Protein AF-A0A6J8D006-F1 (afdb_monomer)

Sequence (273 aa):
MKNYLTFLNICHLLGVGLALNIFTNTTERNIDLVTKQQQMNNSIETFANFSGVMNEFESIKNWSRLCNISQTGHTDFNIVCIIIGNSSIKLSEFRNFTDKISSNIRFDLSVTCEDGIIHFPWPFRADKLHRIYIKDCRIKDYRTDYKNPLIDSIPDTIKYLQMENVTTILRIKETYDSIPKADSPITRATECGPENAFSIIRRGKEVIFEDFHNYQLYDFSTALTNFDQYFNIQKRTCLYNNLDVFEISGMVDITRNTINKIVYTDVAENLKI

Nearest PDB structures (foldseek):
  8w08-assembly1_A  TM=2.053E-01  e=1.178E+00  synthetic construct
  7t3c-assembly1_E  TM=3.504E-01  e=9.110E+00  Homo sapiens

Secondary structure (DSSP, 8-state):
--------SSSSSHHHHHHHHHHHHHHHHHHHHHHHHHHHHHHHHHHHHHHHHHHHHHHSHHHHHHEEEEE-SSSEEEEEEEEETT-EEEHHHHHHHHTTS-TT-EEEEEEEEEB-EEE--TT---TTEEEEEEES-EEE-TTTTTT-GGGGTS-----EEEEES-EEEEEHHHHHHTSPBTTBPPPHHHHH--TT-SEEEEEEEEEEEE-GGGS-HHHHHHHHHHHHHHHHHS----B-TT--EEEEEEE----SSSS---------TT-B-

Organism: Mytilus coruscus (NCBI:txid42192)

Radius of gyration: 30.4 Å; Cα contacts (8 Å, |Δi|>4): 467; chains: 1; bounding box: 65×35×124 Å

Foldseek 3Di:
DDDDDDDDDDPPPVVPVVVVVVVVVVVVVVVVVVVVVVVVVLVVLLVVLVVVLVVLQVVLVLQVVFWDWDDPDSQEIEIAGEFEAAREEELVSVQVSVVPHDQSHAYAYAYEYPNGEYAQAPLNFHRRYAHYHYELYEYPVNQVCFQPQCLLVGDLNYAYYEAEQYEYEAELVSLLVSQDDPVGHGDPCRLQRRLAYQEHYHYAYEYDYDDPPPDDVVVSVVSVVSSVVRCVVRPDQRHNPNHDYDYHDYWYDAPVVGDDTDPDPPPVPRDPD

pLDDT: mean 78.05, std 20.06, range [29.33, 98.62]

Structure (mmCIF, N/CA/C/O backbone):
data_AF-A0A6J8D006-F1
#
_entry.id   AF-A0A6J8D006-F1
#
loop_
_atom_site.group_PDB
_atom_site.id
_atom_site.type_symbol
_atom_site.label_atom_id
_atom_site.label_alt_id
_atom_site.label_comp_id
_atom_site.label_asym_id
_atom_site.label_entity_id
_atom_site.label_seq_id
_atom_site.pdbx_PDB_ins_code
_atom_site.Cartn_x
_atom_site.Cartn_y
_atom_site.Cartn_z
_atom_site.occupancy
_atom_site.B_iso_or_equiv
_atom_site.auth_seq_id
_atom_site.auth_comp_id
_atom_site.auth_asym_id
_atom_site.auth_atom_id
_atom_site.pdbx_PDB_model_num
ATOM 1 N N . MET A 1 1 ? -38.800 -19.370 98.248 1.00 33.88 1 MET A N 1
ATOM 2 C CA . MET A 1 1 ? -37.582 -19.460 97.415 1.00 33.88 1 MET A CA 1
ATOM 3 C C . MET A 1 1 ? -38.002 -19.714 95.979 1.00 33.88 1 MET A C 1
ATOM 5 O O . MET A 1 1 ? -38.625 -20.741 95.779 1.00 33.88 1 MET A O 1
ATOM 9 N N . LYS A 1 2 ? -37.620 -18.801 95.063 1.00 34.69 2 LYS A N 1
ATOM 10 C CA . LYS A 1 2 ? -37.252 -19.025 93.641 1.00 34.69 2 LYS A CA 1
ATOM 11 C C . LYS A 1 2 ? -38.338 -19.628 92.713 1.00 34.69 2 LYS A C 1
ATOM 13 O O . LYS A 1 2 ? -38.896 -20.658 93.029 1.00 34.69 2 LYS A O 1
ATOM 18 N N . ASN A 1 3 ? -38.677 -19.111 91.529 1.00 32.75 3 ASN A N 1
ATOM 19 C CA . ASN A 1 3 ? -38.049 -18.139 90.632 1.00 32.75 3 ASN A CA 1
ATOM 20 C C . ASN A 1 3 ? -39.114 -17.499 89.713 1.00 32.75 3 ASN A C 1
ATOM 22 O O . ASN A 1 3 ? -39.871 -18.205 89.056 1.00 32.75 3 ASN A O 1
ATOM 26 N N . TYR A 1 4 ? -39.089 -16.169 89.625 1.00 39.75 4 TYR A N 1
ATOM 27 C CA . TYR A 1 4 ? -39.465 -15.376 88.450 1.00 39.75 4 TYR A CA 1
ATOM 28 C C . TYR A 1 4 ? -38.199 -15.239 87.594 1.00 39.75 4 TYR A C 1
ATOM 30 O O . TYR A 1 4 ? -37.203 -14.812 88.167 1.00 39.75 4 TYR A O 1
ATOM 38 N N . LEU A 1 5 ? -38.217 -15.589 86.299 1.00 38.88 5 LEU A N 1
ATOM 39 C CA . LEU A 1 5 ? -37.337 -15.072 85.220 1.00 38.88 5 LEU A CA 1
ATOM 40 C C . LEU A 1 5 ? -37.341 -16.029 84.018 1.00 38.88 5 LEU A C 1
ATOM 42 O O . LEU A 1 5 ? -36.668 -17.054 84.062 1.00 38.88 5 LEU A O 1
ATOM 46 N N . THR A 1 6 ? -38.065 -15.684 82.946 1.00 41.06 6 THR A N 1
ATOM 47 C CA . THR A 1 6 ? -37.661 -15.901 81.532 1.00 41.06 6 THR A CA 1
ATOM 48 C C . THR A 1 6 ? -38.696 -15.281 80.581 1.00 41.06 6 THR A C 1
ATOM 50 O O . THR A 1 6 ? -39.441 -15.945 79.874 1.00 41.06 6 THR A O 1
ATOM 53 N N . PHE A 1 7 ? -38.733 -13.952 80.577 1.00 38.31 7 PHE A N 1
ATOM 54 C CA . PHE A 1 7 ? -39.110 -13.133 79.423 1.00 38.31 7 PHE A CA 1
ATOM 55 C C . PHE A 1 7 ? -37.892 -12.234 79.160 1.00 38.31 7 PHE A C 1
ATOM 57 O O . PHE A 1 7 ? -37.224 -11.858 80.117 1.00 38.31 7 PHE A O 1
ATOM 64 N N . LEU A 1 8 ? -37.623 -11.892 77.898 1.00 37.34 8 LEU A N 1
ATOM 65 C CA . LEU A 1 8 ? -36.414 -11.239 77.353 1.00 37.34 8 LEU A CA 1
ATOM 66 C C . LEU A 1 8 ? -35.274 -12.189 76.947 1.00 37.34 8 LEU A C 1
ATOM 68 O O . LEU A 1 8 ? -34.291 -12.321 77.667 1.00 37.34 8 LEU A O 1
ATOM 72 N N . ASN A 1 9 ? -35.360 -12.768 75.738 1.00 36.62 9 ASN A N 1
ATOM 73 C CA . ASN A 1 9 ? -34.198 -12.787 74.823 1.00 36.62 9 ASN A CA 1
ATOM 74 C C . ASN A 1 9 ? -34.484 -13.166 73.348 1.00 36.62 9 ASN A C 1
ATOM 76 O O . ASN A 1 9 ? -33.599 -13.659 72.658 1.00 36.62 9 ASN A O 1
ATOM 80 N N . ILE A 1 10 ? -35.692 -12.930 72.813 1.00 38.75 10 ILE A N 1
ATOM 81 C CA . ILE A 1 10 ? -36.038 -13.322 71.421 1.00 38.75 10 ILE A CA 1
ATOM 82 C C . ILE A 1 10 ? -36.279 -12.108 70.491 1.00 38.75 10 ILE A C 1
ATOM 84 O O . ILE A 1 10 ? -36.644 -12.264 69.334 1.00 38.75 10 ILE A O 1
ATOM 88 N N . CYS A 1 11 ? -35.991 -10.875 70.927 1.00 34.59 11 CYS A N 1
ATOM 89 C CA . CYS A 1 11 ? -36.191 -9.683 70.080 1.00 34.59 11 CYS A CA 1
ATOM 90 C C . CYS A 1 11 ? -34.926 -9.127 69.397 1.00 34.59 11 CYS A C 1
ATOM 92 O O . CYS A 1 11 ? -35.059 -8.226 68.576 1.00 34.59 11 CYS A O 1
ATOM 94 N N . HIS A 1 12 ? -33.722 -9.660 69.647 1.00 36.12 12 HIS A N 1
ATOM 95 C CA . HIS A 1 12 ? -32.485 -9.112 69.054 1.00 36.12 12 HIS A CA 1
ATOM 96 C C . HIS A 1 12 ? -31.927 -9.860 67.829 1.00 36.12 12 HIS A C 1
ATOM 98 O O . HIS A 1 12 ? -31.046 -9.330 67.159 1.00 36.12 12 HIS A O 1
ATOM 104 N N . LEU A 1 13 ? -32.460 -11.034 67.473 1.00 37.16 13 LEU A N 1
ATOM 105 C CA . LEU A 1 13 ? -31.941 -11.845 66.355 1.00 37.16 13 LEU A CA 1
ATOM 106 C C . LEU A 1 13 ? -32.718 -11.700 65.035 1.00 37.16 13 LEU A C 1
ATOM 108 O O . LEU A 1 13 ? -32.207 -12.081 63.987 1.00 37.16 13 LEU A O 1
ATOM 112 N N . LEU A 1 14 ? -33.905 -11.084 65.045 1.00 36.81 14 LEU A N 1
ATOM 113 C CA . LEU A 1 14 ? -34.710 -10.862 63.830 1.00 36.81 14 LEU A CA 1
ATOM 114 C C . LEU A 1 14 ? -34.490 -9.481 63.179 1.00 36.81 14 LEU A C 1
ATOM 116 O O . LEU A 1 14 ? -34.899 -9.273 62.041 1.00 36.81 14 LEU A O 1
ATOM 120 N N . GLY A 1 15 ? -33.795 -8.557 63.854 1.00 36.19 15 GLY A N 1
ATOM 121 C CA . GLY A 1 15 ? -33.475 -7.225 63.316 1.00 36.19 15 GLY A CA 1
ATOM 122 C C . GLY A 1 15 ? -32.210 -7.163 62.448 1.00 36.19 15 GLY A C 1
ATOM 123 O O . GLY A 1 15 ? -32.063 -6.243 61.650 1.00 36.19 15 GLY A O 1
ATOM 124 N N . VAL A 1 16 ? -31.307 -8.143 62.559 1.00 44.09 16 VAL A N 1
ATOM 125 C CA . VAL A 1 16 ? -30.015 -8.135 61.841 1.00 44.09 16 VAL A CA 1
ATOM 126 C C . VAL A 1 16 ? -30.101 -8.873 60.494 1.00 44.09 16 VAL A C 1
ATOM 128 O O . VAL A 1 16 ? -29.443 -8.482 59.533 1.00 44.09 16 VAL A O 1
ATOM 131 N N . GLY A 1 17 ? -30.985 -9.872 60.365 1.00 36.53 17 GLY A N 1
ATOM 132 C CA . GLY A 1 17 ? -31.183 -10.624 59.114 1.00 36.53 17 GLY A CA 1
ATOM 133 C C . GLY A 1 17 ? -31.914 -9.851 58.004 1.00 36.53 17 GLY A C 1
ATOM 134 O O . GLY A 1 17 ? -31.647 -10.070 56.825 1.00 36.53 17 GLY A O 1
ATOM 135 N N . LEU A 1 18 ? -32.791 -8.904 58.359 1.00 40.53 18 LEU A N 1
ATOM 136 C CA . LEU A 1 18 ? -33.475 -8.032 57.392 1.00 40.53 18 LEU A CA 1
ATOM 137 C C . LEU A 1 18 ? -32.595 -6.867 56.915 1.00 40.53 18 LEU A C 1
ATOM 139 O O . LEU A 1 18 ? -32.733 -6.439 55.774 1.00 40.53 18 LEU A O 1
ATOM 143 N N . ALA A 1 19 ? -31.645 -6.403 57.733 1.00 42.50 19 ALA A N 1
ATOM 144 C CA . ALA A 1 19 ? -30.679 -5.389 57.314 1.00 42.50 19 ALA A CA 1
ATOM 145 C C . ALA A 1 19 ? -29.677 -5.948 56.284 1.00 42.50 19 ALA A C 1
ATOM 147 O O . ALA A 1 19 ? -29.411 -5.298 55.276 1.00 42.50 19 ALA A O 1
ATOM 148 N N . LEU A 1 20 ? -29.190 -7.183 56.460 1.00 44.16 20 LEU A N 1
ATOM 149 C CA . LEU A 1 20 ? -28.250 -7.813 55.520 1.00 44.16 20 LEU A CA 1
ATOM 150 C C . LEU A 1 20 ? -28.864 -8.114 54.139 1.00 44.16 20 LEU A C 1
ATOM 152 O O . LEU A 1 20 ? -28.181 -7.939 53.135 1.00 44.16 20 LEU A O 1
ATOM 156 N N . ASN A 1 21 ? -30.154 -8.464 54.061 1.00 39.81 21 ASN A N 1
ATOM 157 C CA . ASN A 1 21 ? -30.842 -8.698 52.780 1.00 39.81 21 ASN A CA 1
ATOM 158 C C . ASN A 1 21 ? -31.218 -7.408 52.021 1.00 39.81 21 ASN A C 1
ATOM 160 O O . ASN A 1 21 ? -31.432 -7.442 50.810 1.00 39.81 21 ASN A O 1
ATOM 164 N N . ILE A 1 22 ? -31.295 -6.261 52.704 1.00 44.50 22 ILE A N 1
ATOM 165 C CA . ILE A 1 22 ? -31.514 -4.955 52.057 1.00 44.50 22 ILE A CA 1
ATOM 166 C C . ILE A 1 22 ? -30.188 -4.392 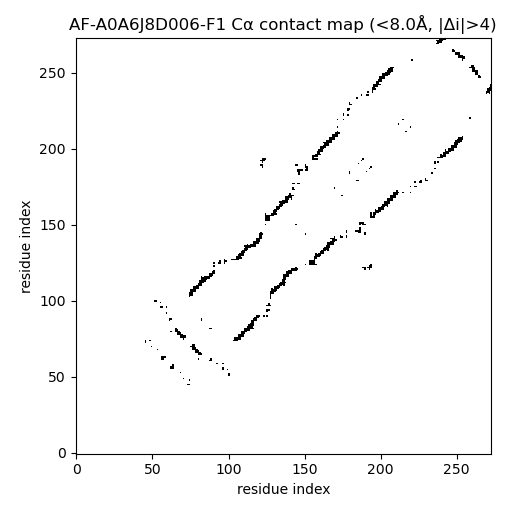51.514 1.00 44.50 22 ILE A C 1
ATOM 168 O O . ILE A 1 22 ? -30.181 -3.763 50.453 1.00 44.50 22 ILE A O 1
ATOM 172 N N . PHE A 1 23 ? -29.062 -4.662 52.186 1.00 42.69 23 PHE A N 1
ATOM 173 C CA . PHE A 1 23 ? -27.734 -4.214 51.748 1.00 42.69 23 PHE A CA 1
ATOM 174 C C . PHE A 1 23 ? -27.198 -4.973 50.523 1.00 42.69 23 PHE A C 1
ATOM 176 O O . PHE A 1 23 ? -26.573 -4.348 49.667 1.00 42.69 23 PHE A O 1
ATOM 183 N N . THR A 1 24 ? -27.476 -6.274 50.378 1.00 49.03 24 THR A N 1
ATOM 184 C CA . THR A 1 24 ? -27.087 -7.051 49.181 1.00 49.03 24 THR A CA 1
ATOM 185 C C . THR A 1 24 ? -27.887 -6.639 47.940 1.00 49.03 24 THR A C 1
ATOM 187 O O . THR A 1 24 ? -27.327 -6.434 46.867 1.00 49.03 24 THR A O 1
ATOM 190 N N . ASN A 1 25 ? -29.188 -6.388 48.096 1.00 47.22 25 ASN A N 1
ATOM 191 C CA . ASN A 1 25 ? -30.076 -6.020 46.987 1.00 47.22 25 ASN A CA 1
ATOM 192 C C . ASN A 1 25 ? -29.838 -4.580 46.470 1.00 47.22 25 ASN A C 1
ATOM 194 O O . ASN A 1 25 ? -30.120 -4.256 45.317 1.00 47.22 25 ASN A O 1
ATOM 198 N N . THR A 1 26 ? -29.292 -3.691 47.309 1.00 53.47 26 THR A N 1
ATOM 199 C CA . THR A 1 26 ? -28.890 -2.331 46.898 1.00 53.47 26 THR A CA 1
ATOM 200 C C . THR A 1 26 ? -27.505 -2.290 46.255 1.00 53.47 26 THR A C 1
ATOM 202 O O . THR A 1 26 ? -27.299 -1.501 45.333 1.00 53.47 26 THR A O 1
ATOM 205 N N . THR A 1 27 ? -26.569 -3.150 46.669 1.00 56.88 27 THR A N 1
ATOM 206 C CA . THR A 1 27 ? -25.250 -3.239 46.018 1.00 56.88 27 THR A CA 1
ATOM 207 C C . THR A 1 27 ? -25.344 -3.847 44.621 1.00 56.88 27 THR A C 1
ATOM 209 O O . THR A 1 27 ? -24.763 -3.287 43.694 1.00 56.88 27 THR A O 1
ATOM 212 N N . GLU A 1 28 ? -26.146 -4.895 44.420 1.00 57.97 28 GLU A N 1
ATOM 213 C CA . GLU A 1 28 ? -26.365 -5.478 43.086 1.00 57.97 28 GLU A CA 1
ATOM 214 C C . GLU A 1 28 ? -27.038 -4.494 42.112 1.00 57.97 28 GLU A C 1
ATOM 216 O O . GLU A 1 28 ? -26.609 -4.368 40.964 1.00 57.97 28 GLU A O 1
ATOM 221 N N . ARG A 1 29 ? -28.026 -3.710 42.571 1.00 59.78 29 ARG A N 1
ATOM 222 C CA . ARG A 1 29 ? -28.650 -2.661 41.741 1.00 59.78 29 ARG A CA 1
ATOM 223 C C . ARG A 1 29 ? -27.687 -1.535 41.369 1.00 59.78 29 ARG A C 1
ATOM 225 O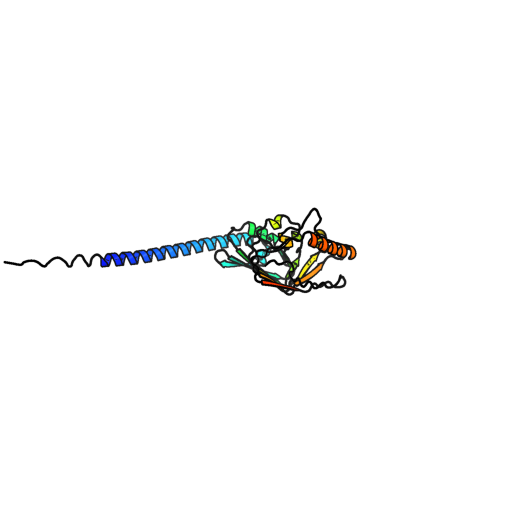 O . ARG A 1 29 ? -27.766 -1.017 40.258 1.00 59.78 29 ARG A O 1
ATOM 232 N N . ASN A 1 30 ? -26.780 -1.157 42.268 1.00 61.03 30 ASN A N 1
ATOM 233 C CA . ASN A 1 30 ? -25.777 -0.133 41.976 1.00 61.03 30 ASN A CA 1
ATOM 234 C C . ASN A 1 30 ? -24.726 -0.632 40.973 1.00 61.03 30 ASN A C 1
ATOM 236 O O . ASN A 1 30 ? -24.311 0.137 40.109 1.00 61.03 30 ASN A O 1
ATOM 240 N N . ILE A 1 31 ? -24.342 -1.913 41.027 1.00 68.44 31 ILE A N 1
ATOM 241 C CA . ILE A 1 31 ? -23.434 -2.522 40.040 1.00 68.44 31 ILE A CA 1
ATOM 242 C C . ILE A 1 31 ? -24.088 -2.563 38.648 1.00 68.44 31 ILE A C 1
ATOM 244 O O . ILE A 1 31 ? -23.442 -2.218 37.657 1.00 68.44 31 ILE A O 1
ATOM 248 N N . ASP A 1 32 ? -25.376 -2.908 38.559 1.00 75.69 32 ASP A N 1
ATOM 249 C CA . ASP A 1 32 ? -26.117 -2.925 37.288 1.00 75.69 32 ASP A CA 1
ATOM 250 C C . ASP A 1 32 ? -26.259 -1.512 36.679 1.00 75.69 32 ASP A C 1
ATOM 252 O O . ASP A 1 32 ? -26.061 -1.318 35.479 1.00 75.69 32 ASP A O 1
ATOM 256 N N . LEU A 1 33 ? -26.507 -0.488 37.506 1.00 70.38 33 LEU A N 1
ATOM 257 C CA . LEU A 1 33 ? -26.569 0.911 37.059 1.00 70.38 33 LEU A CA 1
ATOM 258 C C . LEU A 1 33 ? -25.219 1.431 36.547 1.00 70.38 33 LEU A C 1
ATOM 260 O O . LEU A 1 33 ? -25.176 2.061 35.491 1.00 70.38 33 LEU A O 1
ATOM 264 N N . VAL A 1 34 ? -24.118 1.135 37.247 1.00 75.12 34 VAL A N 1
ATOM 265 C CA . VAL A 1 34 ? -22.765 1.518 36.806 1.00 75.12 34 VAL A CA 1
ATOM 266 C C . VAL A 1 34 ? -22.409 0.828 35.487 1.00 75.12 34 VAL A C 1
ATOM 268 O O . VAL A 1 34 ? -21.911 1.478 34.569 1.00 75.12 34 VAL A O 1
ATOM 271 N N . THR A 1 35 ? -22.742 -0.458 35.348 1.00 76.62 35 THR A N 1
ATOM 272 C CA . THR A 1 35 ? -22.486 -1.225 34.118 1.00 76.62 35 THR A CA 1
ATOM 273 C C . THR A 1 35 ? -23.275 -0.660 32.933 1.00 76.62 35 THR A C 1
ATOM 275 O O . THR A 1 35 ? -22.712 -0.444 31.859 1.00 76.62 35 THR A O 1
ATOM 278 N N . LYS A 1 36 ? -24.559 -0.336 33.130 1.00 76.69 36 LYS A N 1
ATOM 279 C CA . LYS A 1 36 ? -25.409 0.288 32.101 1.00 76.69 36 LYS A CA 1
ATOM 280 C C . LYS A 1 36 ? -24.929 1.683 31.712 1.00 76.69 36 LYS A C 1
ATOM 282 O O . LYS A 1 36 ? -24.945 2.029 30.532 1.00 76.69 36 LYS A O 1
ATOM 287 N N . GLN A 1 37 ? -24.472 2.478 32.676 1.00 74.19 37 GLN A N 1
ATOM 288 C CA . GLN A 1 37 ? -23.950 3.813 32.398 1.00 74.19 37 GLN A CA 1
ATOM 289 C C . GLN A 1 37 ? -22.620 3.758 31.635 1.00 74.19 37 GLN A C 1
ATOM 291 O O . GLN A 1 37 ? -22.420 4.526 30.696 1.00 74.19 37 GLN A O 1
ATOM 296 N N . GLN A 1 38 ? -21.751 2.797 31.954 1.00 74.69 38 GLN A N 1
ATOM 297 C CA . GLN A 1 38 ? -20.519 2.565 31.204 1.00 74.69 38 GLN A CA 1
ATOM 298 C C . GLN A 1 38 ? -20.798 2.079 29.771 1.00 74.69 38 GLN A C 1
ATOM 300 O O . GLN A 1 38 ? -20.183 2.571 28.828 1.00 74.69 38 GLN A O 1
ATOM 305 N N . GLN A 1 39 ? -21.779 1.192 29.576 1.00 71.00 39 GLN A N 1
ATOM 306 C CA . GLN A 1 39 ? -22.231 0.782 28.238 1.00 71.00 39 GLN A CA 1
ATOM 307 C C . GLN A 1 39 ? -22.782 1.959 27.418 1.00 71.00 39 GLN A C 1
ATOM 309 O O . GLN A 1 39 ? -22.501 2.066 26.221 1.00 71.00 39 GLN A O 1
ATOM 314 N N . MET A 1 40 ? -23.534 2.864 28.051 1.00 69.56 40 MET A N 1
ATOM 315 C CA . MET A 1 40 ? -24.071 4.057 27.394 1.00 69.56 40 MET A CA 1
ATOM 316 C C . MET A 1 40 ? -22.958 5.031 26.984 1.00 69.56 40 MET A C 1
ATOM 318 O O . MET A 1 40 ? -22.946 5.480 25.841 1.00 69.56 40 MET A O 1
ATOM 322 N N . ASN A 1 41 ? -21.987 5.293 27.864 1.00 71.38 41 ASN A N 1
ATOM 323 C CA . ASN A 1 41 ? -20.841 6.154 27.554 1.00 71.38 41 ASN A CA 1
ATOM 324 C C . ASN A 1 41 ? -20.004 5.590 26.397 1.00 71.38 41 ASN A C 1
ATOM 326 O O . ASN A 1 41 ? -19.713 6.313 25.446 1.00 71.38 41 ASN A O 1
ATOM 330 N N . ASN A 1 42 ? -19.720 4.283 26.411 1.00 71.44 42 ASN A N 1
ATOM 331 C CA . ASN A 1 42 ? -19.014 3.620 25.312 1.00 71.44 42 ASN A CA 1
ATOM 332 C C . ASN A 1 42 ? -19.785 3.746 23.988 1.00 71.44 42 ASN A C 1
ATOM 334 O O . ASN A 1 42 ? -19.186 3.946 22.933 1.00 71.44 42 ASN A O 1
ATOM 338 N N . SER A 1 43 ? -21.118 3.657 24.028 1.00 69.31 43 SER A N 1
ATOM 339 C CA . SER A 1 43 ? -21.967 3.806 22.838 1.00 69.31 43 SER A CA 1
ATOM 340 C C . SER A 1 43 ? -21.922 5.233 22.275 1.00 69.31 43 SER A C 1
ATOM 342 O O . SER A 1 43 ? -21.855 5.409 21.059 1.00 69.31 43 SER A O 1
ATOM 344 N N . ILE A 1 44 ? -21.900 6.249 23.145 1.00 71.56 44 ILE A N 1
ATOM 345 C CA . ILE A 1 44 ? -21.802 7.664 22.756 1.00 71.56 44 ILE A CA 1
ATOM 346 C C . ILE A 1 44 ? -20.442 7.963 22.117 1.00 71.56 44 ILE A C 1
ATOM 348 O O . ILE A 1 44 ? -20.396 8.567 21.046 1.00 71.56 44 ILE A O 1
ATOM 352 N N . GLU A 1 45 ? -19.342 7.509 22.723 1.00 72.81 45 GLU A N 1
ATOM 353 C CA . GLU A 1 45 ? -17.995 7.684 22.158 1.00 72.81 45 GLU A CA 1
ATOM 354 C C . GLU A 1 45 ? -17.860 6.992 20.797 1.00 72.81 45 GLU A C 1
ATOM 356 O O . GLU A 1 45 ? -17.324 7.567 19.850 1.00 72.81 45 GLU A O 1
ATOM 361 N N . THR A 1 46 ? -18.413 5.782 20.670 1.00 73.19 46 THR A N 1
ATOM 362 C CA . THR A 1 46 ? -18.433 5.024 19.410 1.00 73.19 46 THR A CA 1
ATOM 363 C C . THR A 1 46 ? -19.154 5.804 18.311 1.00 73.19 46 THR A C 1
ATOM 365 O O . THR A 1 46 ? -18.626 5.942 17.208 1.00 73.19 46 THR A O 1
ATOM 368 N N . PHE A 1 47 ? -20.326 6.364 18.623 1.00 73.38 47 PHE A N 1
ATOM 369 C CA . PHE A 1 47 ? -21.110 7.154 17.678 1.00 73.38 47 PHE A CA 1
ATOM 370 C C . PHE A 1 47 ? -20.413 8.464 17.285 1.00 73.38 47 PHE A C 1
ATOM 372 O O . PHE A 1 47 ? -20.389 8.819 16.107 1.00 73.38 47 PHE A O 1
ATOM 379 N N . ALA A 1 48 ? -19.810 9.168 18.247 1.00 74.69 48 ALA A N 1
ATOM 380 C CA . ALA A 1 48 ? -19.070 10.401 17.988 1.00 74.69 48 ALA A CA 1
ATOM 381 C C . ALA A 1 48 ? -17.849 10.152 17.087 1.00 74.69 48 ALA A C 1
ATOM 383 O O . ALA A 1 48 ? -17.650 10.873 16.108 1.00 74.69 48 ALA A O 1
ATOM 384 N N . ASN A 1 49 ? -17.084 9.090 17.367 1.00 78.94 49 ASN A N 1
ATOM 385 C CA . ASN A 1 49 ? -15.956 8.674 16.534 1.00 78.94 49 ASN A CA 1
ATOM 386 C C . ASN A 1 49 ? -16.417 8.328 15.116 1.00 78.94 49 ASN A C 1
ATOM 388 O O . ASN A 1 49 ? -15.827 8.805 14.149 1.00 78.94 49 ASN A O 1
ATOM 392 N N . PHE A 1 50 ? -17.491 7.543 14.983 1.00 82.88 50 PHE A N 1
ATOM 393 C CA . PHE A 1 50 ? -18.043 7.185 13.679 1.00 82.88 50 PHE A CA 1
ATOM 394 C C . PHE A 1 50 ? -18.476 8.420 12.886 1.00 82.88 50 PHE A C 1
ATOM 396 O O . PHE A 1 50 ? -18.064 8.584 11.742 1.00 82.88 50 PHE A O 1
ATOM 403 N N . SER A 1 51 ? -19.243 9.326 13.498 1.00 82.19 51 SER A N 1
ATOM 404 C CA . SER A 1 51 ? -19.701 10.550 12.834 1.00 82.19 51 SER A CA 1
ATOM 405 C C . SER A 1 51 ? -18.536 11.440 12.391 1.00 82.19 51 SER A C 1
ATOM 407 O O . SER A 1 51 ? -18.554 11.939 11.266 1.00 82.19 51 SER A O 1
ATOM 409 N N . GLY A 1 52 ? -17.502 11.601 13.224 1.00 83.25 52 GLY A N 1
ATOM 410 C CA . GLY A 1 52 ? -16.299 12.352 12.857 1.00 83.25 52 GLY A CA 1
ATOM 411 C C . GLY A 1 52 ? -15.558 11.733 11.669 1.00 83.25 52 GLY A C 1
ATOM 412 O O . GLY A 1 52 ? -15.215 12.437 10.720 1.00 83.25 52 GLY A O 1
ATOM 413 N N . VAL A 1 53 ? -15.377 10.408 11.682 1.00 85.19 53 VAL A N 1
ATOM 414 C CA . VAL A 1 53 ? -14.746 9.668 10.578 1.00 85.19 53 VAL A CA 1
ATOM 415 C C . VAL A 1 53 ? -15.557 9.793 9.290 1.00 85.19 53 VAL A C 1
ATOM 417 O O . VAL A 1 53 ? -14.973 10.048 8.240 1.00 85.19 53 VAL A O 1
ATOM 420 N N . MET A 1 54 ? -16.886 9.665 9.357 1.00 87.50 54 MET A N 1
ATOM 421 C CA . MET A 1 54 ? -17.763 9.804 8.191 1.00 87.50 54 MET A CA 1
ATOM 422 C C . MET A 1 54 ? -17.661 11.190 7.556 1.00 87.50 54 MET A C 1
ATOM 424 O O . MET A 1 54 ? -17.496 11.284 6.343 1.00 87.50 54 MET A O 1
ATOM 428 N N . ASN A 1 55 ? -17.685 12.254 8.361 1.00 85.19 55 ASN A N 1
ATOM 429 C CA . ASN A 1 55 ? -17.593 13.625 7.855 1.00 85.19 55 ASN A CA 1
ATOM 430 C C . ASN A 1 55 ? -16.267 13.874 7.115 1.00 85.19 55 ASN A C 1
ATOM 432 O O . ASN A 1 55 ? -16.250 14.450 6.025 1.00 85.19 55 ASN A O 1
ATOM 436 N N . GLU A 1 56 ? -15.145 13.416 7.677 1.00 89.62 56 GLU A N 1
ATOM 437 C CA . GLU A 1 56 ? -13.845 13.537 7.010 1.00 89.62 56 GLU A CA 1
ATOM 438 C C . GLU A 1 56 ? -13.747 12.631 5.780 1.00 89.62 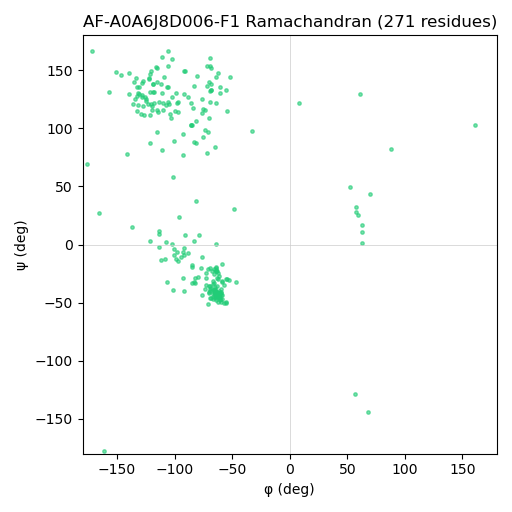56 GLU A C 1
ATOM 440 O O . GLU A 1 56 ? -13.171 13.031 4.768 1.00 89.62 56 GLU A O 1
ATOM 445 N N . PHE A 1 57 ? -14.338 11.438 5.816 1.00 83.50 57 PHE A N 1
ATOM 446 C CA . PHE A 1 57 ? -14.357 10.528 4.675 1.00 83.50 57 PHE A CA 1
ATOM 447 C C . PHE A 1 57 ? -15.161 11.098 3.497 1.00 83.50 57 PHE A C 1
ATOM 449 O O . PHE A 1 57 ? -14.709 11.056 2.352 1.00 83.50 57 PHE A O 1
ATOM 456 N N . GLU A 1 58 ? -16.312 11.716 3.770 1.00 82.81 58 GLU A N 1
ATOM 457 C CA . GLU A 1 58 ? -17.123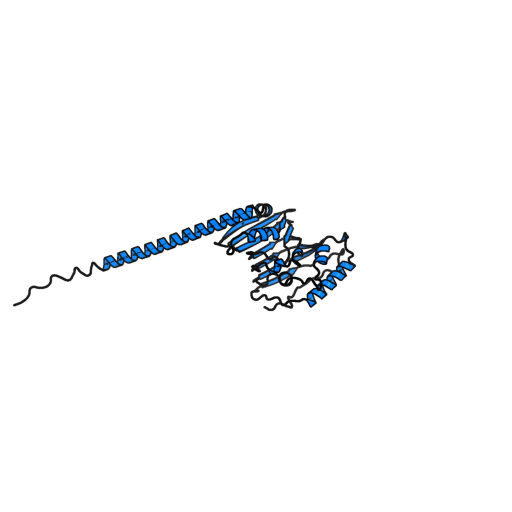 12.418 2.770 1.00 82.81 58 GLU A CA 1
ATOM 458 C C . GLU A 1 58 ? -16.377 13.594 2.123 1.00 82.81 58 GLU A C 1
ATOM 460 O O . GLU A 1 58 ? -16.619 13.912 0.953 1.00 82.81 58 GLU A O 1
ATOM 465 N N . SER A 1 59 ? -15.412 14.193 2.833 1.00 81.12 59 SER A N 1
ATOM 466 C CA . SER A 1 59 ? -14.547 15.237 2.271 1.00 81.12 59 SER A CA 1
ATOM 467 C C . SER A 1 59 ? -13.668 14.723 1.117 1.00 81.12 59 SER A C 1
ATOM 469 O O . SER A 1 59 ? -13.286 15.497 0.233 1.00 81.12 59 SER A O 1
ATOM 471 N N . ILE A 1 60 ? -13.421 13.410 1.050 1.00 84.50 60 ILE A N 1
ATOM 472 C CA . ILE A 1 60 ? -12.685 12.754 -0.031 1.00 84.50 60 ILE A CA 1
ATOM 473 C C . ILE A 1 60 ? -13.665 12.255 -1.102 1.00 84.50 60 ILE A C 1
ATOM 475 O O . ILE A 1 60 ? -13.952 11.063 -1.224 1.00 84.50 60 ILE A O 1
ATOM 479 N N . LYS A 1 61 ? -14.165 13.179 -1.930 1.00 79.94 61 LYS A N 1
ATOM 480 C CA . LYS A 1 61 ? -15.236 12.925 -2.920 1.00 79.94 61 LYS A CA 1
ATOM 481 C C . LYS A 1 61 ? -15.069 11.666 -3.789 1.00 79.94 61 LYS A C 1
ATOM 483 O O . LYS A 1 61 ? -16.069 11.088 -4.207 1.00 79.94 61 LYS A O 1
ATOM 488 N N . ASN A 1 62 ? -13.837 11.269 -4.113 1.00 84.12 62 ASN A N 1
ATOM 489 C CA . ASN A 1 62 ? -13.586 10.069 -4.918 1.00 84.12 62 ASN A CA 1
ATOM 490 C C . ASN A 1 62 ? -13.755 8.783 -4.106 1.00 84.12 62 ASN A C 1
ATOM 492 O O . ASN A 1 62 ? -14.379 7.840 -4.584 1.00 84.12 62 ASN A O 1
ATOM 496 N N . TRP A 1 63 ? -13.243 8.752 -2.876 1.00 90.69 63 TRP A N 1
ATOM 497 C CA . TRP A 1 63 ? -13.339 7.582 -2.008 1.00 90.69 63 TRP A CA 1
ATOM 498 C C . TRP A 1 63 ? -14.776 7.340 -1.563 1.00 90.69 63 TRP A C 1
ATOM 500 O O . TRP A 1 63 ? -15.265 6.226 -1.706 1.00 90.69 63 TRP A O 1
ATOM 510 N N . SER A 1 64 ? -15.495 8.380 -1.134 1.00 88.38 64 SER A N 1
ATOM 511 C CA . SER A 1 64 ? -16.891 8.245 -0.691 1.00 88.38 64 SER A CA 1
ATOM 512 C C . SER A 1 64 ? -17.852 7.774 -1.787 1.00 88.38 64 SER A C 1
ATOM 514 O O . SER A 1 64 ? -18.891 7.194 -1.491 1.00 88.38 64 SER A O 1
ATOM 516 N N . ARG A 1 65 ? -17.500 7.973 -3.063 1.00 92.06 65 ARG A N 1
ATOM 517 C CA . ARG A 1 65 ? -18.259 7.443 -4.207 1.00 92.06 65 ARG A CA 1
ATOM 518 C C . ARG A 1 65 ? -17.952 5.989 -4.545 1.00 92.06 65 ARG A C 1
ATOM 520 O O . ARG A 1 65 ? -18.793 5.338 -5.157 1.00 92.06 65 ARG A O 1
ATOM 527 N N . LEU A 1 66 ? -16.739 5.528 -4.256 1.00 95.00 66 LEU A N 1
ATOM 528 C CA . LEU A 1 66 ? -16.219 4.234 -4.717 1.00 95.00 66 LEU A CA 1
ATOM 529 C C . LEU A 1 66 ? -16.117 3.201 -3.593 1.00 95.00 66 LEU A C 1
ATOM 531 O O . LEU A 1 66 ? -15.902 2.018 -3.859 1.00 95.00 66 LEU A O 1
ATOM 535 N N . CYS A 1 67 ? -16.246 3.647 -2.348 1.00 96.50 67 CYS A N 1
ATOM 536 C CA . CYS A 1 67 ? -15.988 2.850 -1.171 1.00 96.50 67 CYS A CA 1
ATOM 537 C C . CYS A 1 67 ? -17.089 3.036 -0.131 1.00 96.50 67 CYS A C 1
ATOM 539 O O . CYS A 1 67 ? -17.526 4.151 0.151 1.00 96.50 67 CYS A O 1
ATOM 541 N N . ASN A 1 68 ? -17.459 1.929 0.499 1.00 95.00 68 ASN A N 1
ATOM 542 C CA . ASN A 1 68 ? -18.305 1.912 1.677 1.00 95.00 68 ASN A CA 1
ATOM 543 C C . ASN A 1 68 ? -17.427 1.775 2.914 1.00 95.00 68 ASN A C 1
ATOM 545 O O . ASN A 1 68 ? -16.579 0.886 2.986 1.00 95.00 68 ASN A O 1
ATOM 549 N N . ILE A 1 69 ? -17.659 2.634 3.897 1.00 94.12 69 ILE A N 1
ATOM 550 C CA . ILE A 1 69 ? -17.012 2.564 5.201 1.00 94.12 69 ILE A CA 1
ATOM 551 C C . ILE A 1 69 ? -18.019 2.058 6.233 1.00 94.12 69 ILE A C 1
ATOM 553 O O . ILE A 1 69 ? -19.184 2.451 6.253 1.00 94.12 69 ILE A O 1
ATOM 557 N N . SER A 1 70 ? -17.570 1.141 7.077 1.00 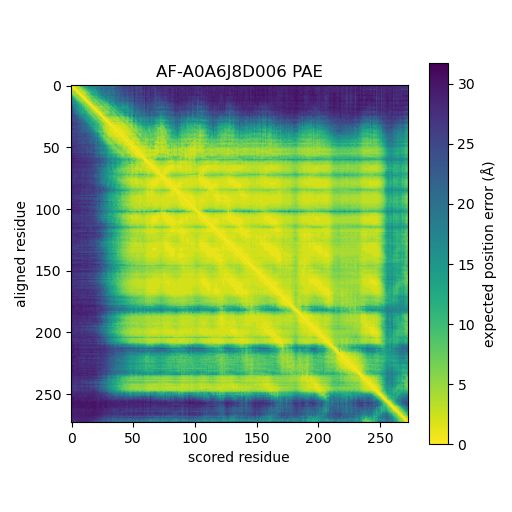93.38 70 SER A N 1
ATOM 558 C CA . SER A 1 70 ? -18.380 0.538 8.129 1.00 93.38 70 SER A CA 1
ATOM 559 C C . SER A 1 70 ? -17.551 0.379 9.391 1.00 93.38 70 SER A C 1
ATOM 561 O O . SER A 1 70 ? -16.342 0.164 9.329 1.00 93.38 70 SER A O 1
ATOM 563 N N . GLN A 1 71 ? -18.194 0.488 10.545 1.00 92.94 71 GLN A N 1
ATOM 564 C CA . GLN A 1 71 ? -17.544 0.252 11.824 1.00 92.94 71 GLN A CA 1
ATOM 565 C C . GLN A 1 71 ? -17.709 -1.214 12.223 1.00 92.94 71 GLN A C 1
ATOM 567 O O . GLN A 1 71 ? -18.815 -1.748 12.199 1.00 92.94 71 GLN A O 1
ATOM 572 N N . THR A 1 72 ? -16.606 -1.864 12.585 1.00 91.00 72 THR A N 1
ATOM 573 C CA . THR A 1 72 ? -16.574 -3.281 12.996 1.00 91.00 72 THR A CA 1
ATOM 574 C C . THR A 1 72 ? -16.251 -3.459 14.481 1.00 91.00 72 THR A C 1
ATOM 576 O O . THR A 1 72 ? -16.490 -4.526 15.041 1.00 91.00 72 THR A O 1
ATOM 579 N N . GLY A 1 73 ? -15.778 -2.400 15.141 1.00 88.31 73 GLY A N 1
ATOM 580 C CA . GLY A 1 73 ? -15.530 -2.338 16.579 1.00 88.31 73 GLY A CA 1
ATOM 581 C C . GLY A 1 73 ? -15.440 -0.888 17.057 1.00 88.31 73 GLY A C 1
ATOM 582 O O . GLY A 1 73 ? -15.588 0.040 16.266 1.00 88.31 73 GLY A O 1
ATOM 583 N N . HIS A 1 74 ? -15.162 -0.664 18.342 1.00 85.75 74 HIS A N 1
ATOM 584 C CA . HIS A 1 74 ? -15.114 0.698 18.902 1.00 85.75 74 HIS A CA 1
ATOM 585 C C . HIS A 1 74 ? -14.121 1.624 18.181 1.00 85.75 74 HIS A C 1
ATOM 587 O O . HIS A 1 74 ? -14.391 2.811 18.012 1.00 85.75 74 HIS A O 1
ATOM 593 N N . THR A 1 75 ? -13.003 1.072 17.712 1.00 90.94 75 THR A N 1
ATOM 594 C CA . THR A 1 75 ? -11.925 1.809 17.039 1.00 90.94 75 THR A CA 1
ATOM 595 C C . THR A 1 75 ? -11.630 1.307 15.629 1.00 90.94 75 THR A C 1
ATOM 597 O O . THR A 1 75 ? -10.705 1.805 14.998 1.00 90.94 75 THR A O 1
ATOM 600 N N . ASP A 1 76 ? -12.384 0.325 15.135 1.00 93.88 76 ASP A N 1
ATOM 601 C CA . ASP A 1 76 ? -12.022 -0.430 13.934 1.00 93.88 76 ASP A CA 1
ATOM 602 C C . ASP A 1 76 ? -13.003 -0.155 12.805 1.00 93.88 76 ASP A C 1
ATOM 604 O O . ASP A 1 76 ? -14.208 -0.398 12.929 1.00 93.88 76 ASP A O 1
ATOM 608 N N . PHE A 1 77 ? -12.470 0.323 11.689 1.00 96.06 77 PHE A N 1
ATOM 609 C CA . PHE A 1 77 ? -13.231 0.705 10.513 1.00 96.06 77 PHE A CA 1
ATOM 610 C C . PHE A 1 77 ? -12.805 -0.152 9.330 1.00 96.06 77 PHE A C 1
ATOM 612 O O . PHE A 1 77 ? -11.622 -0.296 9.040 1.00 96.06 77 PHE A O 1
ATOM 619 N N . ASN A 1 78 ? -13.787 -0.705 8.633 1.00 97.38 78 ASN A N 1
ATOM 620 C CA . ASN A 1 78 ? -13.594 -1.466 7.414 1.00 97.38 78 ASN A CA 1
ATOM 621 C C . ASN A 1 78 ? -14.045 -0.622 6.221 1.00 97.38 78 ASN A C 1
ATOM 623 O O . ASN A 1 78 ? -15.199 -0.186 6.169 1.00 97.38 78 ASN A O 1
ATOM 627 N N . ILE A 1 79 ? -13.134 -0.398 5.281 1.00 97.31 79 ILE A N 1
ATOM 628 C CA . ILE A 1 79 ? -13.350 0.343 4.043 1.00 97.31 79 ILE A CA 1
ATOM 629 C C . ILE A 1 79 ? -13.312 -0.659 2.896 1.00 97.31 79 ILE A C 1
ATOM 631 O O . ILE A 1 79 ? -12.279 -1.265 2.622 1.00 97.31 79 ILE A O 1
ATOM 635 N N . VAL A 1 80 ? -14.438 -0.814 2.209 1.00 98.25 80 VAL A N 1
ATOM 636 C CA . VAL A 1 80 ? -14.592 -1.741 1.087 1.00 98.25 80 VAL A CA 1
ATOM 637 C C . VAL A 1 80 ? -14.854 -0.947 -0.183 1.00 98.25 80 VAL A C 1
ATOM 639 O O . VAL A 1 80 ? -15.882 -0.284 -0.298 1.00 98.25 80 VAL A O 1
ATOM 642 N N . CYS A 1 81 ? -13.931 -1.024 -1.134 1.00 98.19 81 CYS A N 1
ATOM 643 C CA . CYS A 1 81 ? -13.951 -0.296 -2.395 1.00 98.19 81 CYS A CA 1
ATOM 644 C C . CYS A 1 81 ? -14.165 -1.234 -3.584 1.00 98.19 81 CYS A C 1
ATOM 646 O O . CYS A 1 81 ? -13.524 -2.284 -3.674 1.00 98.19 81 CYS A O 1
ATOM 648 N N . ILE A 1 82 ? -15.001 -0.805 -4.532 1.00 97.75 82 ILE A N 1
ATOM 649 C CA . ILE A 1 82 ? -15.180 -1.468 -5.830 1.00 97.75 82 ILE A CA 1
ATOM 650 C C . ILE A 1 82 ? -14.844 -0.456 -6.926 1.00 97.75 82 ILE A C 1
ATOM 652 O O . ILE A 1 82 ? -15.548 0.538 -7.107 1.00 97.75 82 ILE A O 1
ATOM 656 N N . ILE A 1 83 ? -13.741 -0.685 -7.642 1.00 97.38 83 ILE A N 1
ATOM 657 C CA . ILE A 1 83 ? -13.226 0.246 -8.653 1.00 97.38 83 ILE A CA 1
ATOM 658 C C . ILE A 1 83 ? -13.550 -0.284 -10.047 1.00 97.38 83 ILE A C 1
ATOM 660 O O . ILE A 1 83 ? -12.988 -1.287 -10.478 1.00 97.38 83 ILE A O 1
ATOM 664 N N . ILE A 1 84 ? -14.436 0.410 -10.760 1.00 95.81 84 ILE A N 1
ATOM 665 C CA . ILE A 1 84 ? -14.934 -0.025 -12.070 1.00 95.81 84 ILE A CA 1
ATOM 666 C C . ILE A 1 84 ? -14.402 0.898 -13.171 1.00 95.81 84 ILE A C 1
ATOM 668 O O . ILE A 1 84 ? -14.509 2.132 -13.074 1.00 95.81 84 ILE A O 1
ATOM 672 N N . GLY A 1 85 ? -13.854 0.291 -14.227 1.00 94.06 85 GLY A N 1
ATOM 673 C CA . GLY A 1 85 ? -13.375 0.967 -15.433 1.00 94.06 85 GLY A CA 1
ATOM 674 C C . GLY A 1 85 ? -12.327 2.045 -15.146 1.00 94.06 85 GLY A C 1
ATOM 675 O O . GLY A 1 85 ? -11.354 1.821 -14.436 1.00 94.06 85 GLY A O 1
ATOM 676 N N . ASN A 1 86 ? -12.541 3.256 -15.668 1.00 91.81 86 ASN A N 1
ATOM 677 C CA . ASN A 1 86 ? -11.581 4.366 -15.554 1.00 91.81 86 ASN A CA 1
ATOM 678 C C . ASN A 1 86 ? -11.586 5.086 -14.191 1.00 91.81 86 ASN A C 1
ATOM 680 O O . ASN A 1 86 ? -10.970 6.144 -14.053 1.00 91.81 86 ASN A O 1
ATOM 684 N N . SER A 1 87 ? -12.311 4.569 -13.198 1.00 94.06 87 SER A N 1
ATOM 685 C CA . SER A 1 87 ? -12.279 5.124 -11.844 1.00 94.06 87 SER A CA 1
ATOM 686 C C . SER A 1 87 ? -10.948 4.805 -11.165 1.00 94.06 87 SER A C 1
ATOM 688 O O . SER A 1 87 ? -10.302 3.801 -11.467 1.00 94.06 87 SER A O 1
ATOM 690 N N . SER A 1 88 ? -10.543 5.647 -10.215 1.00 95.25 88 SER A N 1
ATOM 691 C CA . SER A 1 88 ? -9.316 5.411 -9.462 1.00 95.25 88 SER A CA 1
ATOM 692 C C . SER A 1 88 ? -9.362 5.990 -8.061 1.00 95.25 88 SER A C 1
ATOM 694 O O . SER A 1 88 ? -9.937 7.058 -7.852 1.00 95.25 88 SER A O 1
ATOM 696 N N . ILE A 1 89 ? -8.665 5.330 -7.141 1.00 95.88 89 ILE A N 1
ATOM 697 C CA . ILE A 1 89 ? -8.357 5.845 -5.804 1.00 95.88 89 ILE A CA 1
ATOM 698 C C . ILE A 1 89 ? -6.849 6.031 -5.644 1.00 95.88 89 ILE A C 1
ATOM 700 O O . ILE A 1 89 ? -6.049 5.334 -6.278 1.00 95.88 89 ILE A O 1
ATOM 704 N N . LYS A 1 90 ? -6.457 6.973 -4.786 1.00 96.62 90 LYS A N 1
ATOM 705 C CA . LYS A 1 90 ? -5.053 7.274 -4.487 1.00 96.62 90 LYS A CA 1
ATOM 706 C C . LYS A 1 90 ? -4.770 7.094 -3.006 1.00 96.62 90 LYS A C 1
ATOM 708 O O . LYS A 1 90 ? -5.477 7.660 -2.175 1.00 96.62 90 LYS A O 1
ATOM 713 N N . LEU A 1 91 ? -3.700 6.375 -2.672 1.00 95.94 91 LEU A N 1
ATOM 714 C CA . LEU A 1 91 ? -3.285 6.191 -1.278 1.00 95.94 91 LEU A CA 1
ATOM 715 C C . LEU A 1 91 ? -2.893 7.519 -0.607 1.00 95.94 91 LEU A C 1
ATOM 717 O O . LEU A 1 91 ? -3.068 7.674 0.594 1.00 95.94 91 LEU A O 1
ATOM 721 N N . SER A 1 92 ? -2.401 8.505 -1.363 1.00 94.44 92 SER A N 1
ATOM 722 C CA . SER A 1 92 ? -2.095 9.838 -0.825 1.00 94.44 92 SER A CA 1
ATOM 723 C C . SER A 1 92 ? -3.333 10.576 -0.308 1.00 94.44 92 SER A C 1
ATOM 725 O O . SER A 1 92 ? -3.251 11.260 0.707 1.00 94.44 92 SER A O 1
ATOM 727 N N . GLU A 1 93 ? -4.489 10.403 -0.955 1.00 94.88 93 GLU A N 1
ATOM 728 C CA . GLU A 1 93 ? -5.763 10.945 -0.465 1.00 94.88 93 GLU A CA 1
ATOM 729 C C . GLU A 1 93 ? -6.171 10.264 0.847 1.00 94.88 93 GLU A C 1
ATOM 731 O O . GLU A 1 93 ? -6.617 10.937 1.774 1.00 94.88 93 GLU A O 1
ATOM 736 N N . PHE A 1 94 ? -5.941 8.952 0.952 1.00 94.56 94 PHE A N 1
ATOM 737 C CA . PHE A 1 94 ? -6.176 8.200 2.182 1.00 94.56 94 PHE A CA 1
ATOM 738 C C . PHE A 1 94 ? -5.266 8.649 3.329 1.00 94.56 94 PHE A C 1
ATOM 740 O O . PHE A 1 94 ? -5.764 8.877 4.424 1.00 94.56 94 PHE A O 1
ATOM 747 N N . ARG A 1 95 ? -3.965 8.858 3.076 1.00 94.50 95 ARG A N 1
ATOM 748 C CA . ARG A 1 95 ? -3.016 9.396 4.071 1.00 94.50 95 ARG A CA 1
ATOM 749 C C . ARG A 1 95 ? -3.504 10.732 4.639 1.00 94.50 95 ARG A C 1
ATOM 751 O O . ARG A 1 95 ? -3.654 10.867 5.848 1.00 94.50 95 ARG A O 1
ATOM 758 N N . ASN A 1 96 ? -3.865 11.670 3.760 1.00 92.88 96 ASN A N 1
ATOM 759 C CA . ASN A 1 96 ? -4.389 12.980 4.162 1.00 92.88 96 ASN A CA 1
ATOM 760 C C . ASN A 1 96 ? -5.665 12.875 5.010 1.00 92.88 96 ASN A C 1
ATOM 762 O O . ASN A 1 96 ? -5.928 13.733 5.851 1.00 92.88 96 ASN A O 1
ATOM 766 N N . PHE A 1 97 ? -6.484 11.856 4.757 1.00 92.50 97 PHE A N 1
ATOM 767 C CA . PHE A 1 97 ? -7.654 11.568 5.570 1.00 92.50 97 PHE A CA 1
ATOM 768 C C . PHE A 1 97 ? -7.271 11.019 6.934 1.00 92.50 97 PHE A C 1
ATOM 770 O O . PHE A 1 97 ? -7.695 11.580 7.941 1.00 92.50 97 PHE A O 1
ATOM 777 N N . THR A 1 98 ? -6.427 9.989 6.990 1.00 92.38 98 THR A N 1
ATOM 778 C CA . THR A 1 98 ? -6.018 9.375 8.256 1.00 92.38 98 THR A CA 1
ATOM 779 C C . THR A 1 98 ? -5.273 10.345 9.165 1.00 92.38 98 THR A C 1
ATOM 781 O O . THR A 1 98 ? -5.407 10.234 10.383 1.00 92.38 98 THR A O 1
ATOM 784 N N . ASP A 1 99 ? -4.558 11.326 8.612 1.00 90.12 99 ASP A N 1
ATOM 785 C CA . ASP A 1 99 ? -3.829 12.348 9.375 1.00 90.12 99 ASP A CA 1
ATOM 786 C C . ASP A 1 99 ? -4.750 13.229 10.238 1.00 90.12 99 ASP A C 1
ATOM 788 O O . ASP A 1 99 ? -4.322 13.764 11.259 1.00 90.12 99 ASP A O 1
ATOM 792 N N . LYS A 1 100 ? -6.028 13.359 9.864 1.00 90.88 100 LYS A N 1
ATOM 793 C CA . LYS A 1 100 ? -7.022 14.164 10.595 1.00 90.88 100 LYS A CA 1
ATOM 794 C C . LYS A 1 100 ? -7.815 13.372 11.633 1.00 90.88 100 LYS A C 1
ATOM 796 O O . LYS A 1 100 ? -8.582 13.950 12.399 1.00 90.88 100 LYS A O 1
ATOM 801 N N . ILE A 1 101 ? -7.673 12.050 11.635 1.00 89.69 101 ILE A N 1
ATOM 802 C CA . ILE A 1 101 ? -8.435 11.145 12.492 1.00 89.69 101 ILE A CA 1
ATOM 803 C C . ILE A 1 101 ? -7.678 10.890 13.806 1.00 89.69 101 ILE A C 1
ATOM 805 O O . ILE A 1 101 ? -6.446 10.871 13.837 1.00 89.69 101 ILE A O 1
ATOM 809 N N . SER A 1 102 ? -8.420 10.659 14.896 1.00 84.19 102 SER A N 1
ATOM 810 C CA . SER A 1 102 ? -7.873 10.308 16.218 1.00 84.19 102 SER A CA 1
ATOM 811 C C . SER A 1 102 ? -6.902 9.118 16.164 1.00 84.19 102 SER A C 1
ATOM 813 O O . SER A 1 102 ? -7.113 8.160 15.421 1.00 84.19 102 SER A O 1
ATOM 815 N N . SER A 1 103 ? -5.852 9.153 16.989 1.00 84.62 103 SER A N 1
ATOM 816 C CA . SER A 1 103 ? -4.721 8.209 16.978 1.00 84.62 103 SER A CA 1
ATOM 817 C C . SER A 1 103 ? -5.070 6.756 17.321 1.00 84.62 103 SER A C 1
ATOM 819 O O . SER A 1 103 ? -4.295 5.858 17.009 1.00 84.62 103 SER A O 1
ATOM 821 N N . ASN A 1 104 ? -6.211 6.504 17.961 1.00 90.94 104 ASN A N 1
ATOM 822 C CA . ASN A 1 104 ? -6.637 5.165 18.373 1.00 90.94 104 ASN A CA 1
ATOM 823 C C . ASN A 1 104 ? -7.429 4.404 17.301 1.00 90.94 104 ASN A C 1
ATOM 825 O O . ASN A 1 104 ? -7.737 3.234 17.512 1.00 90.94 104 ASN A O 1
ATOM 829 N N . ILE A 1 105 ? -7.783 5.048 16.189 1.00 94.25 105 ILE A N 1
ATOM 830 C CA . ILE A 1 105 ? -8.585 4.438 15.127 1.00 94.25 105 ILE A CA 1
ATOM 831 C C . ILE A 1 105 ? -7.707 3.566 14.226 1.00 94.25 105 ILE A C 1
ATOM 833 O O . ILE A 1 105 ? -6.550 3.892 13.971 1.00 94.25 105 ILE A O 1
ATOM 837 N N . ARG A 1 106 ? -8.271 2.458 13.740 1.00 96.19 106 ARG A N 1
ATOM 838 C CA . ARG A 1 106 ? -7.628 1.499 12.839 1.00 96.19 106 ARG A CA 1
ATOM 839 C C . ARG A 1 106 ? -8.495 1.262 11.613 1.00 96.19 106 ARG A C 1
ATOM 841 O O . ARG A 1 106 ? -9.716 1.147 11.728 1.00 96.19 106 ARG A O 1
ATOM 848 N N . PHE A 1 107 ? -7.849 1.154 10.459 1.00 97.56 107 PHE A N 1
ATOM 849 C CA . PHE A 1 107 ? -8.504 0.930 9.180 1.00 97.56 107 PHE A CA 1
ATOM 850 C C . PHE A 1 107 ? -8.070 -0.389 8.548 1.00 97.56 107 PHE A C 1
ATOM 852 O O . PHE A 1 107 ? -6.877 -0.662 8.392 1.00 97.56 107 PHE A O 1
ATOM 859 N N . ASP A 1 108 ? -9.067 -1.153 8.120 1.00 98.12 108 ASP A N 1
ATOM 860 C CA . ASP A 1 108 ? -8.925 -2.294 7.232 1.00 98.12 108 ASP A CA 1
ATOM 861 C C . ASP A 1 108 ? -9.430 -1.867 5.852 1.00 98.12 108 ASP A C 1
ATOM 863 O O . ASP A 1 108 ? -10.571 -1.430 5.709 1.00 98.12 108 ASP A O 1
ATOM 867 N N . LEU A 1 109 ? -8.571 -1.950 4.839 1.00 98.31 109 LEU A N 1
ATOM 868 C CA . LEU A 1 109 ? -8.887 -1.552 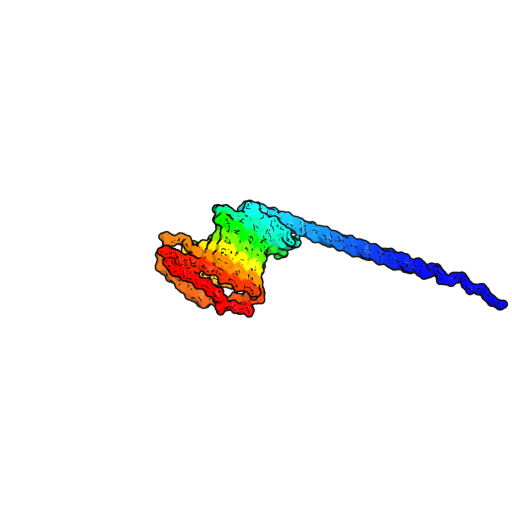3.475 1.00 98.31 109 LEU A CA 1
ATOM 869 C C . LEU A 1 109 ? -8.976 -2.778 2.570 1.00 98.31 109 LEU A C 1
ATOM 871 O O . LEU A 1 109 ? -8.000 -3.508 2.405 1.00 98.31 109 LEU A O 1
ATOM 875 N N . SER A 1 110 ? -10.128 -2.955 1.934 1.00 98.62 110 SER A N 1
ATOM 876 C CA . SER A 1 110 ? -10.388 -3.974 0.924 1.00 98.62 110 SER A CA 1
ATOM 877 C C . SER A 1 110 ? -10.738 -3.307 -0.401 1.00 98.62 110 SER A C 1
ATOM 879 O O . SER A 1 110 ? -11.688 -2.531 -0.475 1.00 98.62 110 SER A O 1
ATOM 881 N N . VAL A 1 111 ? -9.979 -3.591 -1.454 1.00 98.56 111 VAL A N 1
ATOM 882 C CA . VAL A 1 111 ? -10.176 -3.029 -2.791 1.00 98.56 111 VAL A CA 1
ATOM 883 C C . VAL A 1 111 ? -10.303 -4.162 -3.793 1.00 98.56 111 VAL A C 1
ATOM 885 O O . VAL A 1 111 ? -9.403 -4.987 -3.921 1.00 98.56 111 VAL A O 1
ATOM 888 N N . THR A 1 112 ? -11.408 -4.186 -4.530 1.00 98.62 112 THR A N 1
ATOM 889 C CA . THR A 1 112 ? -11.593 -5.071 -5.686 1.00 98.62 112 THR A CA 1
ATOM 890 C C . THR A 1 112 ? -11.802 -4.224 -6.932 1.00 98.62 112 THR A C 1
ATOM 892 O O . THR A 1 112 ? -12.512 -3.217 -6.884 1.00 98.62 112 THR A O 1
ATOM 895 N N . CYS A 1 113 ? -11.180 -4.604 -8.043 1.00 98.50 113 CYS A N 1
ATOM 896 C CA . CYS A 1 113 ? -11.303 -3.876 -9.297 1.00 98.50 113 CYS A CA 1
ATOM 897 C C . CYS A 1 113 ? -12.004 -4.710 -10.377 1.00 98.50 113 CYS A C 1
ATOM 899 O O . CYS A 1 113 ? -11.729 -5.891 -10.550 1.00 98.50 113 CYS A O 1
ATOM 901 N N . GLU A 1 114 ? -12.861 -4.052 -11.154 1.00 96.69 114 GLU A N 1
ATOM 902 C CA . GLU A 1 114 ? -13.403 -4.542 -12.422 1.00 96.69 114 GLU A CA 1
ATOM 903 C C . GLU A 1 114 ? -12.797 -3.676 -13.532 1.00 96.69 114 GLU A C 1
ATOM 905 O O . GLU A 1 114 ? -13.366 -2.660 -13.937 1.00 96.69 114 GLU A O 1
ATOM 910 N N . ASP A 1 115 ? -11.565 -4.011 -13.932 1.00 92.50 115 ASP A N 1
ATOM 911 C CA . ASP A 1 115 ? -10.706 -3.184 -14.802 1.00 92.50 115 ASP A CA 1
ATOM 912 C C . ASP A 1 115 ? -10.308 -1.817 -14.191 1.00 92.50 115 ASP A C 1
ATOM 914 O O . ASP A 1 115 ? -9.825 -0.915 -14.870 1.00 92.50 115 ASP A O 1
ATOM 918 N N . GLY A 1 116 ? -10.457 -1.653 -12.877 1.00 93.56 116 GLY A N 1
ATOM 919 C CA . GLY A 1 116 ? -10.056 -0.453 -12.139 1.00 93.56 116 GLY A CA 1
ATOM 920 C C . GLY A 1 116 ? -8.541 -0.224 -12.034 1.00 93.56 116 GLY A C 1
ATOM 921 O O . GLY A 1 116 ? -7.729 -1.148 -12.162 1.00 93.56 116 GLY A O 1
ATOM 922 N N . ILE A 1 117 ? -8.158 1.025 -11.748 1.00 95.88 117 ILE A N 1
ATOM 923 C CA . ILE A 1 117 ? -6.772 1.424 -11.455 1.00 95.88 117 ILE A CA 1
ATOM 924 C C . ILE A 1 117 ? -6.689 1.996 -10.040 1.00 95.88 117 ILE A C 1
ATOM 926 O O . ILE A 1 117 ? -7.519 2.805 -9.634 1.00 95.88 117 ILE A O 1
ATOM 930 N N . ILE A 1 118 ? -5.643 1.640 -9.299 1.00 97.56 118 ILE A N 1
ATOM 931 C CA . ILE A 1 118 ? -5.316 2.268 -8.018 1.00 97.56 118 ILE A CA 1
ATOM 932 C C . ILE A 1 118 ? -3.907 2.855 -8.040 1.00 97.56 118 ILE A C 1
ATOM 934 O O . ILE A 1 118 ? -2.987 2.280 -8.616 1.00 97.56 118 ILE A O 1
ATOM 938 N N . HIS A 1 119 ? -3.727 4.000 -7.389 1.00 97.31 119 HIS A N 1
ATOM 939 C CA . HIS A 1 119 ? -2.425 4.651 -7.244 1.00 97.31 119 HIS A CA 1
ATOM 940 C C . HIS A 1 119 ? -1.883 4.351 -5.849 1.00 97.31 119 HIS A C 1
ATOM 942 O O . HIS A 1 119 ? -2.188 5.052 -4.877 1.00 97.31 119 HIS A O 1
ATOM 948 N N . PHE A 1 120 ? -1.162 3.236 -5.750 1.00 96.69 120 PHE A N 1
ATOM 949 C CA . PHE A 1 120 ? -0.696 2.646 -4.496 1.00 96.69 120 PHE A CA 1
ATOM 950 C C . PHE A 1 120 ? 0.832 2.550 -4.529 1.00 96.69 120 PHE A C 1
ATOM 952 O O . PHE A 1 120 ? 1.378 1.533 -4.964 1.00 96.69 120 PHE A O 1
ATOM 959 N N . PRO A 1 121 ? 1.537 3.613 -4.107 1.00 95.31 121 PRO A N 1
ATOM 960 C CA . PRO A 1 121 ? 2.985 3.599 -4.053 1.00 95.31 121 PRO A CA 1
ATO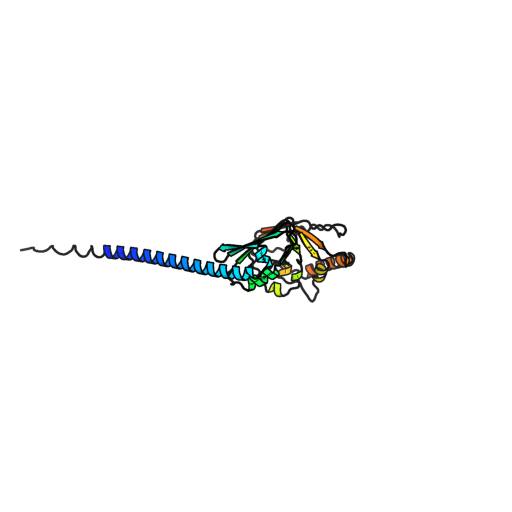M 961 C C . PRO A 1 121 ? 3.486 2.644 -2.967 1.00 95.31 121 PRO A C 1
ATOM 963 O O . PRO A 1 121 ? 2.964 2.602 -1.849 1.00 95.31 121 PRO A O 1
ATOM 966 N N . TRP A 1 122 ? 4.528 1.886 -3.289 1.00 93.94 122 TRP A N 1
ATOM 967 C CA . TRP A 1 122 ? 5.290 1.097 -2.330 1.00 93.94 122 TRP A CA 1
ATOM 968 C C . TRP A 1 122 ? 6.060 2.041 -1.395 1.00 93.94 122 TRP A C 1
ATOM 970 O O . TRP A 1 122 ? 6.674 2.982 -1.899 1.00 93.94 122 TRP A O 1
ATOM 980 N N . PRO A 1 123 ? 6.044 1.842 -0.061 1.00 94.75 123 PRO A N 1
ATOM 981 C CA . PRO A 1 123 ? 5.723 0.608 0.672 1.00 94.75 123 PRO A CA 1
ATOM 982 C C . PRO A 1 123 ? 4.284 0.458 1.190 1.00 94.75 123 PRO A C 1
ATOM 984 O O . PRO A 1 123 ? 4.049 -0.254 2.162 1.00 94.75 123 PRO A O 1
ATOM 987 N N . PHE A 1 124 ? 3.318 1.145 0.579 1.00 95.56 124 PHE A N 1
ATOM 988 C CA . PHE A 1 124 ? 1.910 1.177 0.998 1.00 95.56 124 PHE A CA 1
ATOM 989 C C . PHE A 1 124 ? 1.655 1.767 2.390 1.00 95.56 124 PHE A C 1
ATOM 991 O O . PHE A 1 124 ? 0.536 1.697 2.890 1.00 95.56 124 PHE A O 1
ATOM 998 N N . ARG A 1 125 ? 2.664 2.388 3.014 1.00 93.56 125 ARG A N 1
ATOM 999 C CA . ARG A 1 125 ? 2.530 2.977 4.350 1.00 93.56 125 ARG A CA 1
ATOM 1000 C C . ARG A 1 125 ? 1.473 4.071 4.374 1.00 93.56 125 ARG A C 1
ATOM 1002 O O . ARG A 1 125 ? 1.519 4.991 3.558 1.00 93.56 125 ARG A O 1
ATOM 1009 N N . ALA A 1 126 ? 0.578 3.988 5.342 1.00 94.62 126 ALA A N 1
ATOM 1010 C CA . ALA A 1 126 ? -0.325 5.042 5.768 1.00 94.62 126 ALA A CA 1
ATOM 1011 C C . ALA A 1 126 ? -0.521 4.885 7.279 1.00 94.62 126 ALA A C 1
ATOM 1013 O O . ALA A 1 126 ? -0.499 3.761 7.790 1.00 94.62 126 ALA A O 1
ATOM 1014 N N . ASP A 1 127 ? -0.674 5.998 7.993 1.00 94.00 127 ASP A N 1
ATOM 1015 C CA . ASP A 1 127 ? -0.974 5.928 9.419 1.00 94.00 127 ASP A CA 1
ATOM 1016 C C . ASP A 1 127 ? -2.323 5.221 9.626 1.00 94.00 127 ASP A C 1
ATOM 1018 O O . ASP A 1 127 ? -3.220 5.317 8.787 1.00 94.00 127 ASP A O 1
ATOM 1022 N N . LYS A 1 128 ? -2.458 4.488 10.735 1.00 95.38 128 LYS A N 1
ATOM 1023 C CA . LYS A 1 128 ? -3.682 3.756 11.117 1.00 95.38 128 LYS A CA 1
ATOM 1024 C C . LYS A 1 128 ? -4.130 2.634 10.159 1.00 95.38 128 LYS A C 1
ATOM 1026 O O . LYS A 1 128 ? -5.147 1.994 10.429 1.00 95.38 128 LYS A O 1
ATOM 1031 N N . LEU A 1 129 ? -3.411 2.359 9.068 1.00 96.94 129 LEU A N 1
ATOM 1032 C CA . LEU A 1 129 ? -3.752 1.316 8.096 1.00 96.94 129 LEU A CA 1
ATOM 1033 C C . LEU A 1 129 ? -3.220 -0.049 8.542 1.00 96.94 129 LEU A C 1
ATOM 1035 O O . LEU A 1 129 ? -2.040 -0.356 8.397 1.00 96.94 129 LEU A O 1
ATOM 1039 N N . HIS A 1 130 ? -4.107 -0.893 9.058 1.00 97.25 130 HIS A N 1
ATOM 1040 C CA . HIS A 1 130 ? -3.749 -2.189 9.628 1.00 97.25 130 HIS A CA 1
ATOM 1041 C C . HIS A 1 130 ? -3.811 -3.335 8.623 1.00 97.25 130 HIS A C 1
ATOM 1043 O O . HIS A 1 130 ? -2.954 -4.227 8.650 1.00 97.25 130 HIS A O 1
ATOM 1049 N N . ARG A 1 131 ? -4.819 -3.340 7.749 1.00 98.31 131 ARG A N 1
ATOM 1050 C CA . ARG A 1 131 ? -4.996 -4.393 6.746 1.00 98.31 131 ARG A CA 1
ATOM 1051 C C . ARG A 1 131 ? -5.174 -3.812 5.362 1.00 98.31 131 ARG A C 1
ATOM 1053 O O . ARG A 1 131 ? -5.894 -2.836 5.181 1.00 98.31 131 ARG A O 1
ATOM 1060 N N . ILE A 1 132 ? -4.541 -4.458 4.394 1.00 98.31 132 ILE A N 1
ATOM 1061 C CA . ILE A 1 132 ? -4.690 -4.159 2.976 1.00 98.31 132 ILE A CA 1
ATOM 1062 C C . ILE A 1 132 ? -5.030 -5.466 2.270 1.00 98.31 132 ILE A C 1
ATOM 1064 O O . ILE A 1 132 ? -4.234 -6.404 2.292 1.00 98.31 132 ILE A O 1
ATOM 1068 N N . TYR A 1 133 ? -6.191 -5.509 1.628 1.00 98.56 133 TYR A N 1
ATOM 1069 C CA . TYR A 1 133 ? -6.579 -6.544 0.682 1.00 98.56 133 TYR A CA 1
ATOM 1070 C C . TYR A 1 133 ? -6.835 -5.897 -0.677 1.00 98.56 133 TYR A C 1
ATOM 1072 O O . TYR A 1 133 ? -7.688 -5.021 -0.789 1.00 98.56 133 TYR A O 1
ATOM 1080 N N . ILE A 1 134 ? -6.085 -6.289 -1.705 1.00 98.50 134 ILE A N 1
ATOM 1081 C CA . ILE A 1 134 ? -6.239 -5.767 -3.069 1.00 98.50 134 ILE A CA 1
ATOM 1082 C C . ILE A 1 134 ? -6.437 -6.945 -4.016 1.00 98.50 134 ILE A C 1
ATOM 1084 O O . ILE A 1 134 ? -5.600 -7.848 -4.048 1.00 98.50 134 ILE A O 1
ATOM 1088 N N . LYS A 1 135 ? -7.505 -6.917 -4.813 1.00 98.38 135 LYS A N 1
ATOM 1089 C CA . LYS A 1 135 ? -7.859 -8.003 -5.725 1.00 98.38 135 LYS A CA 1
ATOM 1090 C C . LYS A 1 135 ? -8.202 -7.509 -7.131 1.00 98.38 135 LYS A C 1
ATOM 1092 O O . LYS A 1 135 ? -8.958 -6.551 -7.279 1.00 98.38 135 LYS A O 1
ATOM 1097 N N . ASP A 1 136 ? -7.674 -8.200 -8.142 1.00 97.88 136 ASP A N 1
ATOM 1098 C CA . ASP A 1 136 ? -7.998 -8.016 -9.568 1.00 97.88 136 ASP A CA 1
ATOM 1099 C C . ASP A 1 136 ? -7.737 -6.574 -10.074 1.00 97.88 136 ASP A C 1
ATOM 1101 O O . ASP A 1 136 ? -8.387 -6.081 -10.995 1.00 97.88 136 ASP A O 1
ATOM 1105 N N . CYS A 1 137 ? -6.780 -5.865 -9.457 1.00 98.12 137 CYS A N 1
ATOM 1106 C CA . CYS A 1 137 ? -6.502 -4.443 -9.695 1.00 98.12 137 CYS A CA 1
ATOM 1107 C C . CYS A 1 137 ? -5.234 -4.178 -10.508 1.00 98.12 137 CYS A C 1
ATOM 1109 O O . CYS A 1 137 ? -4.243 -4.905 -10.424 1.00 98.12 137 CYS A O 1
ATOM 1111 N N . ARG A 1 138 ? -5.218 -3.030 -11.196 1.00 97.00 138 ARG A N 1
ATOM 1112 C CA . ARG A 1 138 ? -4.012 -2.453 -11.803 1.00 97.00 138 ARG A CA 1
ATOM 1113 C C . ARG A 1 138 ? -3.422 -1.374 -10.897 1.00 97.00 138 ARG A C 1
ATOM 1115 O O . ARG A 1 138 ? -4.099 -0.397 -10.589 1.00 97.00 138 ARG A O 1
ATOM 1122 N N . ILE A 1 139 ? -2.166 -1.519 -10.479 1.00 97.31 139 ILE A N 1
ATOM 1123 C CA . ILE A 1 139 ? -1.479 -0.530 -9.633 1.00 97.31 139 ILE A CA 1
ATOM 1124 C C . ILE A 1 139 ? -0.623 0.395 -10.493 1.00 97.31 139 ILE A C 1
ATOM 1126 O O . ILE A 1 139 ? 0.284 -0.078 -11.169 1.00 97.31 139 ILE A O 1
ATOM 1130 N N . LYS A 1 140 ? -0.859 1.707 -10.415 1.00 95.56 140 LYS A N 1
ATOM 1131 C CA . LYS A 1 140 ? 0.015 2.756 -10.964 1.00 95.56 140 LYS A CA 1
ATOM 1132 C C . LYS A 1 140 ? 0.783 3.474 -9.856 1.00 95.56 140 LYS A C 1
ATOM 1134 O O . LYS A 1 140 ? 0.474 3.329 -8.672 1.00 95.56 140 LYS A O 1
ATOM 1139 N N . ASP A 1 141 ? 1.791 4.242 -10.265 1.00 93.50 141 ASP A N 1
ATOM 1140 C CA . ASP A 1 141 ? 2.620 5.086 -9.398 1.00 93.50 141 ASP A CA 1
ATOM 1141 C C . ASP A 1 141 ? 3.350 4.296 -8.291 1.00 93.50 141 ASP A C 1
ATOM 1143 O O . ASP A 1 141 ? 3.720 4.833 -7.251 1.00 93.50 141 ASP A O 1
ATOM 1147 N N . TYR A 1 142 ? 3.604 3.002 -8.516 1.00 93.44 142 TYR A N 1
ATOM 1148 C CA . TYR A 1 142 ? 4.185 2.098 -7.515 1.00 93.44 142 TYR A CA 1
ATOM 1149 C C . TYR A 1 142 ? 5.522 2.604 -6.945 1.00 93.44 142 TYR A C 1
ATOM 1151 O O . TYR A 1 142 ? 5.855 2.317 -5.797 1.00 93.44 142 TYR A O 1
ATOM 1159 N N . ARG A 1 143 ? 6.299 3.360 -7.732 1.00 90.25 143 ARG A N 1
ATOM 1160 C CA . ARG A 1 143 ? 7.646 3.824 -7.361 1.00 90.25 143 ARG A CA 1
ATOM 1161 C C . ARG A 1 143 ? 7.727 5.280 -6.908 1.00 90.25 143 ARG A C 1
ATOM 1163 O O . ARG A 1 143 ? 8.823 5.734 -6.586 1.00 90.25 143 ARG A O 1
ATOM 1170 N N . THR A 1 144 ? 6.620 6.024 -6.859 1.00 90.31 144 THR A N 1
ATOM 1171 C CA . THR A 1 144 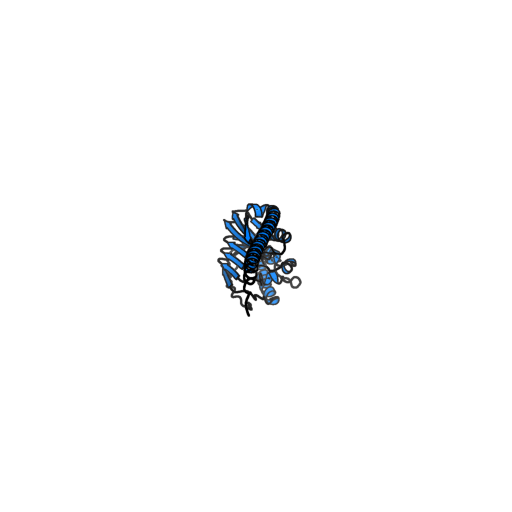? 6.684 7.471 -6.568 1.00 90.31 144 THR A CA 1
ATOM 1172 C C . THR A 1 144 ? 7.220 7.785 -5.172 1.00 90.31 144 THR A C 1
ATOM 1174 O O . THR A 1 144 ? 7.756 8.866 -4.956 1.00 90.31 144 THR A O 1
ATOM 1177 N N . ASP A 1 145 ? 7.134 6.834 -4.240 1.00 89.94 145 ASP A N 1
ATOM 1178 C CA . ASP A 1 145 ? 7.604 6.994 -2.862 1.00 89.94 145 ASP A CA 1
ATOM 1179 C C . ASP A 1 145 ? 9.059 6.547 -2.625 1.00 89.94 145 ASP A C 1
ATOM 1181 O O . ASP A 1 145 ? 9.585 6.767 -1.535 1.00 89.94 145 ASP A O 1
ATOM 1185 N N . TYR A 1 146 ? 9.762 6.005 -3.630 1.00 87.12 146 TYR A N 1
ATOM 1186 C CA . TYR A 1 146 ? 11.100 5.416 -3.433 1.00 87.12 146 TYR A CA 1
ATOM 1187 C C . TYR A 1 146 ? 12.142 6.391 -2.871 1.00 87.12 146 TYR A C 1
ATOM 1189 O O . TYR A 1 146 ? 13.063 5.995 -2.155 1.00 87.12 146 TYR A O 1
ATOM 1197 N N . LYS A 1 147 ? 11.995 7.672 -3.218 1.00 82.44 147 LYS A N 1
ATOM 1198 C CA . LYS A 1 147 ? 12.870 8.773 -2.791 1.00 82.44 147 LYS A CA 1
ATOM 1199 C C . LYS A 1 147 ? 12.153 9.770 -1.888 1.00 82.44 147 LYS A C 1
ATOM 1201 O O . LYS A 1 147 ? 12.662 10.863 -1.667 1.00 82.44 147 LYS A O 1
ATOM 1206 N N . ASN A 1 148 ? 10.962 9.429 -1.400 1.00 88.25 148 ASN A N 1
ATOM 1207 C CA . ASN A 1 148 ? 10.193 10.303 -0.532 1.00 88.25 148 ASN A CA 1
ATOM 1208 C C . ASN A 1 148 ? 10.713 10.168 0.911 1.00 88.25 148 ASN A C 1
ATOM 1210 O O . ASN A 1 148 ? 10.435 9.154 1.553 1.00 88.25 148 ASN A O 1
ATOM 1214 N N . PRO A 1 149 ? 11.445 11.157 1.463 1.00 86.50 149 PRO A N 1
ATOM 1215 C CA . PRO A 1 149 ? 12.010 11.041 2.808 1.00 86.50 149 PRO A CA 1
ATOM 1216 C C . PRO A 1 149 ? 10.928 10.992 3.894 1.00 86.50 149 PRO A C 1
ATOM 1218 O O . PRO A 1 149 ? 11.174 10.487 4.986 1.00 86.50 149 PRO A O 1
ATOM 1221 N N . LEU A 1 150 ? 9.716 11.473 3.596 1.00 90.56 150 LEU A N 1
ATOM 1222 C CA . LEU A 1 150 ? 8.604 11.460 4.542 1.00 90.56 150 LEU A CA 1
ATOM 1223 C C . LEU A 1 150 ? 8.091 10.040 4.805 1.00 90.56 150 LEU A C 1
ATOM 1225 O O . LEU A 1 150 ? 7.489 9.801 5.845 1.00 90.56 150 LEU A O 1
ATOM 1229 N N . ILE A 1 151 ? 8.358 9.075 3.924 1.00 91.88 151 ILE A N 1
ATOM 1230 C CA . ILE A 1 151 ? 7.856 7.701 4.069 1.00 91.88 151 ILE A CA 1
ATOM 1231 C C . ILE A 1 151 ? 8.455 6.968 5.272 1.00 91.88 151 ILE A C 1
ATOM 1233 O O . ILE A 1 151 ? 7.750 6.184 5.905 1.00 91.88 151 ILE A O 1
ATOM 1237 N N . ASP A 1 152 ? 9.703 7.269 5.643 1.00 90.19 152 ASP A N 1
ATOM 1238 C CA . ASP A 1 152 ? 10.304 6.729 6.870 1.00 90.19 152 ASP A CA 1
ATOM 1239 C C . ASP A 1 152 ? 9.677 7.348 8.135 1.00 90.19 152 ASP A C 1
ATOM 1241 O O . ASP A 1 152 ? 9.729 6.735 9.199 1.00 90.19 152 ASP A O 1
ATOM 1245 N N . SER A 1 153 ? 9.045 8.525 8.025 1.00 93.06 153 SER A N 1
ATOM 1246 C CA . SER A 1 153 ? 8.336 9.173 9.139 1.00 93.06 153 SER A CA 1
ATOM 1247 C C . SER A 1 153 ? 6.896 8.685 9.324 1.00 93.06 153 SER A C 1
ATOM 1249 O O . SER A 1 153 ? 6.332 8.873 10.401 1.00 93.06 153 SER A O 1
ATOM 1251 N N . ILE A 1 154 ? 6.306 8.036 8.311 1.00 94.12 154 ILE A N 1
ATOM 1252 C CA . ILE A 1 154 ? 4.966 7.452 8.428 1.00 94.12 154 ILE A CA 1
ATOM 1253 C C . ILE A 1 154 ? 5.060 6.157 9.251 1.00 94.12 154 ILE A C 1
ATOM 1255 O O . ILE A 1 154 ? 5.823 5.257 8.868 1.00 94.12 154 ILE A O 1
ATOM 1259 N N . PRO A 1 155 ? 4.277 6.024 10.342 1.00 93.81 155 PRO A N 1
ATOM 1260 C CA . PRO A 1 155 ? 4.253 4.815 11.154 1.00 93.81 155 PRO A CA 1
ATOM 1261 C C . PRO A 1 155 ? 3.938 3.560 10.333 1.00 93.81 155 PRO A C 1
ATOM 1263 O O . PRO A 1 155 ? 2.984 3.520 9.554 1.00 93.81 155 PRO A O 1
ATOM 1266 N N . ASP A 1 156 ? 4.726 2.505 10.539 1.00 93.88 156 ASP A N 1
ATOM 1267 C CA . ASP A 1 156 ? 4.465 1.196 9.943 1.00 93.88 156 ASP A CA 1
ATOM 1268 C C . ASP A 1 156 ? 3.410 0.441 10.759 1.00 93.88 156 ASP A C 1
ATOM 1270 O O . ASP A 1 156 ? 3.726 -0.281 11.708 1.00 93.88 156 ASP A O 1
ATOM 1274 N N . THR A 1 157 ? 2.141 0.668 10.426 1.00 95.75 157 THR A N 1
ATOM 1275 C CA . THR A 1 157 ? 0.990 0.074 11.128 1.00 95.75 157 THR A CA 1
ATOM 1276 C C . THR A 1 157 ? 0.431 -1.169 10.433 1.00 95.75 157 THR A C 1
ATOM 1278 O O . THR A 1 157 ? -0.404 -1.867 11.009 1.00 95.75 157 THR A O 1
ATOM 1281 N N . ILE A 1 158 ? 0.928 -1.505 9.237 1.00 96.94 158 ILE A N 1
ATOM 1282 C CA . ILE A 1 158 ? 0.410 -2.613 8.431 1.00 96.94 158 ILE A CA 1
ATOM 1283 C C . ILE A 1 158 ? 0.744 -3.939 9.109 1.00 96.94 158 ILE A C 1
ATOM 1285 O O . ILE A 1 158 ? 1.900 -4.283 9.347 1.00 96.94 158 ILE A O 1
ATOM 1289 N N . LYS A 1 159 ? -0.303 -4.709 9.394 1.00 97.38 159 LYS A N 1
ATOM 1290 C CA . LYS A 1 159 ? -0.238 -6.036 10.006 1.00 97.38 159 LYS A CA 1
ATOM 1291 C C . LYS A 1 159 ? -0.529 -7.152 9.014 1.00 97.38 159 LYS A C 1
ATOM 1293 O O . LYS A 1 159 ? 0.048 -8.228 9.142 1.00 97.38 159 LYS A O 1
ATOM 1298 N N . TYR A 1 160 ? -1.384 -6.894 8.031 1.00 97.75 160 TYR A N 1
ATOM 1299 C CA . TYR A 1 160 ? -1.759 -7.876 7.020 1.00 97.75 160 TYR A CA 1
ATOM 1300 C C . TYR A 1 160 ? -1.767 -7.210 5.648 1.00 97.75 160 TYR A C 1
ATOM 1302 O O . TYR A 1 160 ? -2.503 -6.249 5.424 1.00 97.75 160 TYR A O 1
ATOM 1310 N N . LEU A 1 161 ? -0.952 -7.727 4.735 1.00 97.38 161 LEU A N 1
ATOM 1311 C CA . LEU A 1 161 ? -0.923 -7.311 3.340 1.00 97.38 161 LEU A CA 1
ATOM 1312 C C . LEU A 1 161 ? -1.257 -8.518 2.473 1.00 97.38 161 LEU A C 1
ATOM 1314 O O . LEU A 1 161 ? -0.478 -9.464 2.418 1.00 97.38 161 LEU A O 1
ATOM 1318 N N . GLN A 1 162 ? -2.378 -8.462 1.764 1.00 97.81 162 GLN A N 1
ATOM 1319 C CA . GLN A 1 162 ? -2.775 -9.488 0.813 1.00 97.81 162 GLN A CA 1
ATOM 1320 C C . GLN A 1 162 ? -3.114 -8.866 -0.541 1.00 97.81 162 GLN A C 1
ATOM 1322 O O . GLN A 1 162 ? -3.888 -7.916 -0.645 1.00 97.81 162 GLN A O 1
ATOM 1327 N N . MET A 1 163 ? -2.504 -9.400 -1.592 1.00 97.75 163 MET A N 1
ATOM 1328 C CA . MET A 1 163 ? -2.702 -8.961 -2.969 1.00 97.75 163 MET A CA 1
ATOM 1329 C C . MET A 1 163 ? -2.962 -10.179 -3.847 1.00 97.75 163 MET A C 1
ATOM 1331 O O . MET A 1 163 ? -2.182 -11.127 -3.808 1.00 97.75 163 MET A O 1
ATOM 1335 N N . GLU A 1 164 ? -4.021 -10.160 -4.646 1.00 96.81 164 GLU A N 1
ATOM 1336 C CA . GLU A 1 164 ? -4.409 -11.278 -5.511 1.00 96.81 164 GLU A CA 1
ATOM 1337 C C . GLU A 1 164 ? -4.708 -10.777 -6.926 1.00 96.81 164 GLU A C 1
ATOM 1339 O O . GLU A 1 164 ? -5.488 -9.845 -7.099 1.00 96.81 164 GLU A O 1
ATOM 1344 N N . ASN A 1 165 ? -4.082 -11.390 -7.935 1.00 95.94 165 ASN A N 1
ATOM 1345 C CA . ASN A 1 165 ? -4.245 -11.047 -9.354 1.00 95.94 165 ASN A CA 1
ATOM 1346 C C . ASN A 1 165 ? -4.026 -9.551 -9.634 1.00 95.94 165 ASN A C 1
ATOM 1348 O O . ASN A 1 165 ? -4.854 -8.877 -10.244 1.00 95.94 165 ASN A O 1
ATOM 1352 N N . VAL A 1 166 ? -2.921 -9.008 -9.125 1.00 96.06 166 VAL A N 1
ATOM 1353 C CA . VAL A 1 166 ? -2.603 -7.586 -9.264 1.00 96.06 166 VAL A CA 1
ATOM 1354 C C . VAL A 1 166 ? -1.554 -7.370 -10.344 1.00 96.06 166 VAL A C 1
ATOM 1356 O O . VAL A 1 166 ? -0.445 -7.898 -10.240 1.00 96.06 166 VAL A O 1
ATOM 1359 N N . THR A 1 167 ? -1.854 -6.497 -11.303 1.00 95.06 167 THR A N 1
ATOM 1360 C CA . THR A 1 167 ? -0.896 -6.049 -12.320 1.00 95.06 167 THR A CA 1
ATOM 1361 C C . THR A 1 167 ? -0.286 -4.713 -11.906 1.00 95.06 167 THR A C 1
ATOM 1363 O O . THR A 1 167 ? -0.960 -3.688 -11.835 1.00 95.06 167 THR A O 1
ATOM 1366 N N . THR A 1 168 ? 1.014 -4.698 -11.621 1.00 94.75 168 THR A N 1
ATOM 1367 C CA . THR A 1 168 ? 1.758 -3.465 -11.333 1.00 94.75 168 THR A CA 1
ATOM 1368 C C . THR A 1 168 ? 2.234 -2.838 -12.633 1.00 94.75 168 THR A C 1
ATOM 1370 O O . THR A 1 168 ? 2.990 -3.448 -13.381 1.00 94.75 168 THR A O 1
ATOM 1373 N N . ILE A 1 169 ? 1.828 -1.604 -12.880 1.00 92.44 169 ILE A N 1
ATOM 1374 C CA . ILE A 1 169 ? 2.174 -0.835 -14.064 1.00 92.44 169 ILE A CA 1
ATOM 1375 C C . ILE A 1 169 ? 3.313 0.116 -13.705 1.00 92.44 169 ILE A C 1
ATOM 1377 O O . ILE A 1 169 ? 3.151 1.025 -12.889 1.00 92.44 169 ILE A O 1
ATOM 1381 N N . LEU A 1 170 ? 4.475 -0.098 -14.314 1.00 88.56 170 LEU A N 1
ATOM 1382 C CA . LEU A 1 170 ? 5.669 0.708 -14.102 1.00 88.56 170 LEU A CA 1
ATOM 1383 C C . LEU A 1 170 ? 5.943 1.578 -15.326 1.00 88.56 170 LEU A C 1
ATOM 1385 O O . LEU A 1 170 ? 6.219 1.068 -16.409 1.00 88.56 170 LEU A O 1
ATOM 1389 N N . ARG A 1 171 ? 5.960 2.902 -15.157 1.00 85.00 171 ARG A N 1
ATOM 1390 C CA . ARG A 1 171 ? 6.510 3.773 -16.200 1.00 85.00 171 ARG A CA 1
ATOM 1391 C C . ARG A 1 171 ? 8.025 3.628 -16.230 1.00 85.00 171 ARG A C 1
ATOM 1393 O O . ARG A 1 171 ? 8.682 3.651 -15.184 1.00 85.00 171 ARG A O 1
ATOM 1400 N N . ILE A 1 172 ? 8.601 3.528 -17.425 1.00 80.31 172 ILE A N 1
ATOM 1401 C CA . ILE A 1 172 ? 10.060 3.419 -17.587 1.00 80.31 172 ILE A CA 1
ATOM 1402 C C . ILE A 1 172 ? 10.772 4.638 -17.003 1.00 80.31 172 ILE A C 1
ATOM 1404 O O . ILE A 1 172 ? 11.760 4.485 -16.288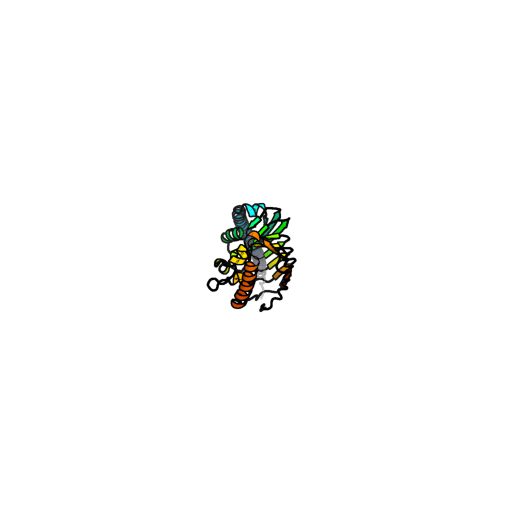 1.00 80.31 172 ILE A O 1
ATOM 1408 N N . LYS A 1 173 ? 10.226 5.839 -17.229 1.00 80.62 173 LYS A N 1
ATOM 1409 C CA . LYS A 1 173 ? 10.755 7.078 -16.649 1.00 80.62 173 LYS A CA 1
ATOM 1410 C C . LYS A 1 173 ? 10.820 7.021 -15.124 1.00 80.62 173 LYS A C 1
ATOM 1412 O O . LYS A 1 173 ? 11.866 7.297 -14.554 1.00 80.62 173 LYS A O 1
ATOM 1417 N N . GLU A 1 174 ? 9.730 6.630 -14.469 1.00 80.00 174 GLU A N 1
ATOM 1418 C CA . GLU A 1 174 ? 9.675 6.517 -13.004 1.00 80.00 174 GLU A CA 1
ATOM 1419 C C . GLU A 1 174 ? 10.625 5.434 -12.489 1.00 80.00 174 GLU A C 1
ATOM 1421 O O . GLU A 1 174 ? 11.287 5.611 -11.471 1.00 80.00 174 GLU A O 1
ATOM 1426 N N . THR A 1 175 ? 10.739 4.325 -13.220 1.00 78.62 175 THR A N 1
ATOM 1427 C CA . THR A 1 175 ? 11.695 3.252 -12.931 1.00 78.62 175 THR A CA 1
ATOM 1428 C C . THR A 1 175 ? 13.129 3.771 -12.979 1.00 78.62 175 THR A C 1
ATOM 1430 O O . THR A 1 175 ? 13.875 3.556 -12.027 1.00 78.62 175 THR A O 1
ATOM 1433 N N . TYR A 1 176 ? 13.490 4.517 -14.020 1.00 77.56 176 TYR A N 1
ATOM 1434 C CA . TYR A 1 176 ? 14.804 5.139 -14.159 1.00 77.56 176 TYR A CA 1
ATOM 1435 C C . TYR A 1 176 ? 15.064 6.190 -13.071 1.00 77.56 176 TYR A C 1
ATOM 1437 O O . TYR A 1 176 ? 16.089 6.163 -12.391 1.00 77.56 176 TYR A O 1
ATOM 1445 N N . ASP A 1 177 ? 14.099 7.081 -12.844 1.00 79.31 177 ASP A N 1
ATOM 1446 C CA . ASP A 1 177 ? 14.207 8.157 -11.859 1.00 79.31 177 ASP A CA 1
ATOM 1447 C C . ASP A 1 177 ? 14.237 7.610 -10.419 1.00 79.31 177 ASP A C 1
ATOM 1449 O O . ASP A 1 177 ? 14.799 8.258 -9.533 1.00 79.31 177 ASP A O 1
ATOM 1453 N N . SER A 1 178 ? 13.714 6.402 -10.174 1.00 77.56 178 SER A N 1
ATOM 1454 C CA . SER A 1 178 ? 13.780 5.711 -8.878 1.00 77.56 178 SER A CA 1
ATOM 1455 C C . SER A 1 178 ? 15.144 5.092 -8.565 1.00 77.56 178 SER A C 1
ATOM 1457 O O . SER A 1 178 ? 15.367 4.699 -7.421 1.00 77.56 178 SER A O 1
ATOM 1459 N N . ILE A 1 179 ? 16.069 5.029 -9.532 1.00 77.38 179 ILE A N 1
ATOM 1460 C CA . ILE A 1 179 ? 17.382 4.419 -9.313 1.00 77.38 179 ILE A CA 1
ATOM 1461 C C . ILE A 1 179 ? 18.150 5.232 -8.265 1.00 77.38 179 ILE A C 1
ATOM 1463 O O . ILE A 1 179 ? 18.317 6.450 -8.444 1.00 77.38 179 ILE A O 1
ATOM 1467 N N . PRO A 1 180 ? 18.574 4.606 -7.150 1.00 70.38 180 PRO A N 1
ATOM 1468 C CA . PRO A 1 180 ? 19.344 5.292 -6.130 1.00 70.38 180 PRO A CA 1
ATOM 1469 C C . PRO A 1 180 ? 20.644 5.806 -6.730 1.00 70.38 180 PRO A C 1
ATOM 1471 O O . PRO A 1 180 ? 21.329 5.115 -7.481 1.00 70.38 180 PRO A O 1
ATOM 1474 N N . LYS A 1 181 ? 20.971 7.045 -6.385 1.00 70.56 181 LYS A N 1
ATOM 1475 C CA . LYS A 1 181 ? 22.287 7.625 -6.646 1.00 70.56 181 LYS A CA 1
ATOM 1476 C C . LYS A 1 181 ? 23.068 7.603 -5.336 1.00 70.56 181 LYS A C 1
ATOM 1478 O O . LYS A 1 181 ? 22.469 7.511 -4.265 1.00 70.56 181 LYS A O 1
ATOM 1483 N N . ALA A 1 182 ? 24.395 7.682 -5.408 1.00 64.62 182 ALA A N 1
ATOM 1484 C CA . ALA A 1 182 ? 25.252 7.626 -4.220 1.00 64.62 182 ALA A CA 1
ATOM 1485 C C . ALA A 1 182 ? 24.873 8.672 -3.146 1.00 64.62 182 ALA A C 1
ATOM 1487 O O . ALA A 1 182 ? 25.041 8.422 -1.958 1.00 64.62 182 ALA A O 1
ATOM 1488 N N . ASP A 1 183 ? 24.322 9.809 -3.566 1.00 67.25 183 ASP A N 1
ATOM 1489 C CA . ASP A 1 183 ? 23.875 10.942 -2.752 1.00 67.25 183 ASP A CA 1
ATOM 1490 C C . ASP A 1 183 ? 22.386 10.896 -2.349 1.00 67.25 183 ASP A C 1
ATOM 1492 O O . ASP A 1 183 ? 21.934 11.727 -1.564 1.00 67.25 183 ASP A O 1
ATOM 1496 N N . SER A 1 184 ? 21.608 9.933 -2.854 1.00 72.69 184 SER A N 1
ATOM 1497 C CA . SER A 1 184 ? 20.168 9.811 -2.593 1.00 72.69 184 SER A CA 1
ATOM 1498 C C . SER A 1 184 ? 19.784 8.333 -2.430 1.00 72.69 184 SER A C 1
ATOM 1500 O O . SER A 1 184 ? 19.289 7.712 -3.380 1.00 72.69 184 SER A O 1
ATOM 1502 N N . PRO A 1 185 ? 20.071 7.741 -1.251 1.00 76.69 185 PRO A N 1
ATOM 1503 C CA . PRO A 1 185 ? 19.759 6.346 -0.971 1.00 76.69 185 PRO A CA 1
ATOM 1504 C C . PRO A 1 185 ? 18.248 6.123 -0.863 1.00 76.69 185 PRO A C 1
ATOM 1506 O O . PRO A 1 185 ? 17.496 7.025 -0.486 1.00 76.69 185 PRO A O 1
ATOM 1509 N N . ILE A 1 186 ? 17.811 4.897 -1.151 1.00 81.94 186 ILE A N 1
ATOM 1510 C CA . ILE A 1 186 ? 16.422 4.477 -0.924 1.00 81.94 186 ILE A CA 1
ATOM 1511 C C . ILE A 1 186 ? 16.120 4.525 0.587 1.00 81.94 186 ILE A C 1
ATOM 1513 O O . ILE A 1 186 ? 16.988 4.257 1.428 1.00 81.94 186 ILE A O 1
ATOM 1517 N N . THR A 1 187 ? 14.894 4.904 0.949 1.00 87.12 187 THR A N 1
ATOM 1518 C CA . THR A 1 187 ? 14.436 4.915 2.348 1.00 87.12 187 THR A CA 1
ATOM 1519 C C . THR A 1 187 ? 14.313 3.497 2.904 1.00 87.12 187 THR A C 1
ATOM 1521 O O . THR A 1 187 ? 14.048 2.554 2.155 1.00 87.12 187 THR A O 1
ATOM 1524 N N . ARG A 1 188 ? 14.480 3.311 4.224 1.00 87.88 188 ARG A N 1
ATOM 1525 C CA . ARG A 1 188 ? 14.407 1.955 4.817 1.00 87.88 188 ARG A CA 1
ATOM 1526 C C . ARG A 1 188 ? 13.041 1.338 4.540 1.00 87.88 188 ARG A C 1
ATOM 1528 O O . ARG A 1 188 ? 12.951 0.175 4.169 1.00 87.88 188 ARG A O 1
ATOM 1535 N N . ALA A 1 189 ? 11.993 2.135 4.700 1.00 90.12 189 ALA A N 1
ATOM 1536 C CA . ALA A 1 189 ? 10.626 1.730 4.457 1.00 90.12 189 ALA A CA 1
ATOM 1537 C C . ALA A 1 189 ? 10.401 1.271 3.015 1.00 90.12 189 ALA A C 1
ATOM 1539 O O . ALA A 1 189 ? 9.715 0.280 2.801 1.00 90.12 189 ALA A O 1
ATOM 1540 N N . THR A 1 190 ? 10.984 1.945 2.022 1.00 88.50 190 THR A N 1
ATOM 1541 C CA . THR A 1 190 ? 10.886 1.503 0.624 1.00 88.50 190 THR A CA 1
ATOM 1542 C C . THR A 1 190 ? 11.660 0.211 0.397 1.00 88.50 190 THR A C 1
ATOM 1544 O O . THR A 1 190 ? 11.222 -0.642 -0.362 1.00 88.50 190 THR A O 1
ATOM 1547 N N . GLU A 1 191 ? 12.811 0.033 1.027 1.00 85.94 191 GLU A N 1
ATOM 1548 C CA . GLU A 1 191 ? 13.578 -1.198 0.855 1.00 85.94 191 GLU A CA 1
ATOM 1549 C C . GLU A 1 191 ? 12.885 -2.403 1.509 1.00 85.94 191 GLU A C 1
ATOM 1551 O O . GLU A 1 191 ? 12.726 -3.448 0.883 1.00 85.94 191 GLU A O 1
ATOM 1556 N N . CYS A 1 192 ? 12.418 -2.233 2.746 1.00 86.38 192 CYS A N 1
ATOM 1557 C CA . CYS A 1 192 ? 11.906 -3.316 3.581 1.00 86.38 192 CYS A CA 1
ATOM 1558 C C . CYS A 1 192 ? 10.377 -3.462 3.571 1.00 86.38 192 CYS A C 1
ATOM 1560 O O . CYS A 1 192 ? 9.843 -4.478 4.004 1.00 86.38 192 CYS A O 1
ATOM 1562 N N . GLY A 1 193 ? 9.616 -2.487 3.086 1.00 91.81 193 GLY A N 1
ATOM 1563 C CA . GLY A 1 193 ? 8.158 -2.580 3.123 1.00 91.81 193 GLY A CA 1
ATOM 1564 C C . GLY A 1 193 ? 7.568 -2.524 4.545 1.00 91.81 193 GLY A C 1
ATOM 1565 O O . GLY A 1 193 ? 8.070 -1.770 5.389 1.00 91.81 193 GLY A O 1
ATOM 1566 N N . PRO A 1 194 ? 6.478 -3.277 4.807 1.00 93.31 194 PRO A N 1
ATOM 1567 C CA . PRO A 1 194 ? 5.851 -3.362 6.123 1.00 93.31 194 PRO A CA 1
ATOM 1568 C C . PRO A 1 194 ? 6.572 -4.397 7.004 1.00 93.31 194 PRO A C 1
ATOM 1570 O O . PRO A 1 194 ? 6.219 -5.576 7.033 1.00 93.31 194 PRO A O 1
ATOM 1573 N N . GLU A 1 195 ? 7.602 -3.955 7.722 1.00 91.00 195 GLU A N 1
ATOM 1574 C CA . GLU A 1 195 ? 8.408 -4.779 8.636 1.00 91.00 195 GLU A CA 1
ATOM 1575 C C . GLU A 1 195 ? 7.592 -5.270 9.843 1.00 91.00 195 GLU A C 1
ATOM 1577 O O . GLU A 1 195 ? 7.863 -6.321 10.422 1.00 91.00 195 GLU A O 1
ATOM 1582 N N . ASN A 1 196 ? 6.541 -4.530 10.195 1.00 91.62 196 ASN A N 1
ATOM 1583 C CA . ASN A 1 196 ? 5.639 -4.864 11.290 1.00 91.62 196 ASN A CA 1
ATOM 1584 C C . ASN A 1 196 ? 4.530 -5.867 10.926 1.00 91.62 196 ASN A C 1
ATOM 1586 O O . ASN A 1 196 ? 3.690 -6.150 11.794 1.00 91.62 196 ASN A O 1
ATOM 1590 N N . ALA A 1 197 ? 4.510 -6.384 9.693 1.00 93.69 197 ALA A N 1
ATOM 1591 C CA . ALA A 1 197 ? 3.484 -7.301 9.215 1.00 93.69 197 ALA A CA 1
ATOM 1592 C C . ALA A 1 197 ? 3.581 -8.689 9.868 1.00 93.69 197 ALA A C 1
ATOM 1594 O O . ALA A 1 197 ? 4.664 -9.247 10.020 1.00 93.69 197 ALA A O 1
ATOM 1595 N N . PHE A 1 198 ? 2.421 -9.261 10.200 1.00 93.62 198 PHE A N 1
ATOM 1596 C CA . PHE A 1 198 ? 2.273 -10.674 10.560 1.00 93.62 198 PHE A CA 1
ATOM 1597 C C . PHE A 1 198 ? 2.115 -11.555 9.322 1.00 93.62 198 PHE A C 1
ATOM 1599 O O . PHE A 1 198 ? 2.550 -12.704 9.307 1.00 93.62 198 PHE A O 1
ATOM 1606 N N . SER A 1 199 ? 1.481 -11.019 8.278 1.00 93.31 199 SER A N 1
ATOM 1607 C CA . SER A 1 199 ? 1.218 -11.749 7.045 1.00 93.31 199 SER A CA 1
ATOM 1608 C C . SER A 1 199 ? 1.429 -10.863 5.826 1.00 93.31 199 SER A C 1
ATOM 1610 O O . SER A 1 199 ? 0.881 -9.759 5.741 1.00 93.31 199 SER A O 1
ATOM 1612 N N . ILE A 1 200 ? 2.214 -11.369 4.878 1.00 93.19 200 ILE A N 1
ATOM 1613 C CA . ILE A 1 200 ? 2.401 -10.789 3.552 1.00 93.19 200 ILE A CA 1
ATOM 1614 C C . ILE A 1 200 ? 2.120 -11.886 2.527 1.00 93.19 200 ILE A C 1
ATOM 1616 O O . ILE A 1 200 ? 2.882 -12.841 2.406 1.00 93.19 200 ILE A O 1
ATOM 1620 N N . ILE A 1 201 ? 1.031 -11.737 1.779 1.00 93.19 201 ILE A N 1
ATOM 1621 C CA . ILE A 1 201 ? 0.592 -12.673 0.744 1.00 93.19 201 ILE A CA 1
ATOM 1622 C C . ILE A 1 201 ? 0.439 -11.905 -0.567 1.00 93.19 201 ILE A C 1
ATOM 1624 O O . ILE A 1 201 ? -0.283 -10.915 -0.653 1.00 93.19 201 ILE A O 1
ATOM 1628 N N . ARG A 1 202 ? 1.106 -12.353 -1.624 1.00 92.50 202 ARG A N 1
ATOM 1629 C CA . ARG A 1 202 ? 0.965 -11.800 -2.973 1.00 92.50 202 ARG A CA 1
ATOM 1630 C C . ARG A 1 202 ? 0.802 -12.953 -3.940 1.00 92.50 202 ARG A C 1
ATOM 1632 O O . ARG A 1 202 ? 1.731 -13.732 -4.089 1.00 92.50 202 ARG A O 1
ATOM 1639 N N . ARG A 1 203 ? -0.350 -13.073 -4.590 1.00 91.62 203 ARG A N 1
ATOM 1640 C CA . ARG A 1 203 ? -0.662 -14.159 -5.522 1.00 91.62 203 ARG A CA 1
ATOM 1641 C C . ARG A 1 203 ? -1.028 -13.622 -6.888 1.00 91.62 203 ARG A C 1
ATOM 1643 O O . ARG A 1 203 ? -1.691 -12.595 -6.986 1.00 91.62 203 ARG A O 1
ATOM 1650 N N . GLY A 1 204 ? -0.607 -14.321 -7.940 1.00 89.75 204 GLY A N 1
ATOM 1651 C CA . GLY A 1 204 ? -0.920 -13.926 -9.316 1.00 89.75 204 GLY A CA 1
ATOM 1652 C C . GLY A 1 204 ? -0.435 -12.514 -9.655 1.00 89.75 204 GLY A C 1
ATOM 1653 O O . GLY A 1 204 ? -1.103 -11.801 -10.395 1.00 89.75 204 GLY A O 1
ATOM 1654 N N . LYS A 1 205 ? 0.686 -12.070 -9.068 1.00 87.62 205 LYS A N 1
ATOM 1655 C CA . LYS A 1 205 ? 1.240 -10.743 -9.357 1.00 87.62 205 LYS A CA 1
ATOM 1656 C C . LYS A 1 205 ? 1.787 -10.706 -10.780 1.00 87.62 205 LYS A C 1
ATOM 1658 O O . LYS A 1 205 ? 2.600 -11.553 -11.141 1.00 87.62 205 LYS A O 1
ATOM 1663 N N . GLU A 1 206 ? 1.428 -9.670 -11.519 1.00 90.38 206 GLU A N 1
ATOM 1664 C CA . GLU A 1 206 ? 2.020 -9.317 -12.804 1.00 90.38 206 GLU A CA 1
ATOM 1665 C C . GLU A 1 206 ? 2.728 -7.960 -12.704 1.00 90.38 206 GLU A C 1
ATOM 1667 O O . GLU A 1 206 ? 2.382 -7.114 -11.874 1.00 90.38 206 GLU A O 1
ATOM 1672 N N . VAL A 1 207 ? 3.750 -7.742 -13.528 1.00 88.31 207 VAL A N 1
ATOM 1673 C CA . VAL A 1 207 ? 4.382 -6.432 -13.707 1.00 88.31 207 VAL A CA 1
ATOM 1674 C C . VAL A 1 207 ? 4.429 -6.132 -15.195 1.00 88.31 207 VAL A C 1
ATOM 1676 O O . VAL A 1 207 ? 4.965 -6.937 -15.947 1.00 88.31 207 VAL A O 1
ATOM 1679 N N . ILE A 1 208 ? 3.917 -4.971 -15.598 1.00 87.69 208 ILE A N 1
ATOM 1680 C CA . ILE A 1 208 ? 3.997 -4.468 -16.970 1.00 87.69 208 ILE A CA 1
ATOM 1681 C C . ILE A 1 208 ? 4.727 -3.128 -16.992 1.00 87.69 208 ILE A C 1
ATOM 1683 O O . ILE A 1 208 ? 4.645 -2.346 -16.042 1.00 87.69 208 ILE A O 1
ATOM 1687 N N . PHE A 1 209 ? 5.425 -2.850 -18.089 1.00 84.69 209 PHE A N 1
ATOM 1688 C CA . PHE A 1 209 ? 6.090 -1.570 -18.311 1.00 84.69 209 PHE A CA 1
ATOM 1689 C C . PHE A 1 209 ? 5.318 -0.738 -19.343 1.00 84.69 209 PHE A C 1
ATOM 1691 O O . PHE A 1 209 ? 4.902 -1.257 -20.377 1.00 84.69 209 PHE A O 1
ATOM 1698 N N . GLU A 1 210 ? 5.139 0.552 -19.068 1.00 85.69 210 GLU A N 1
ATOM 1699 C CA . GLU A 1 210 ? 4.547 1.540 -19.982 1.00 85.69 210 GLU A CA 1
ATOM 1700 C C . GLU A 1 210 ? 5.618 2.552 -20.456 1.00 85.69 210 GLU A C 1
ATOM 1702 O O . GLU A 1 210 ? 6.663 2.729 -19.820 1.00 85.69 210 GLU A O 1
ATOM 1707 N N . ASP A 1 211 ? 5.327 3.253 -21.560 1.00 75.94 211 ASP A N 1
ATOM 1708 C CA . ASP A 1 211 ? 6.098 4.387 -22.104 1.00 75.94 211 ASP A CA 1
ATOM 1709 C C . ASP A 1 211 ? 7.485 4.069 -22.712 1.00 75.94 211 ASP A C 1
ATOM 1711 O O . ASP A 1 211 ? 8.446 4.825 -22.555 1.00 75.94 211 ASP A O 1
ATOM 1715 N N . PHE A 1 212 ? 7.587 2.990 -23.499 1.00 68.00 212 PHE A N 1
ATOM 1716 C CA . PHE A 1 212 ? 8.816 2.613 -24.231 1.00 68.00 212 PHE A CA 1
ATOM 1717 C C . PHE A 1 212 ? 9.273 3.618 -25.299 1.00 68.00 212 PHE A C 1
ATOM 1719 O O . PHE A 1 212 ? 10.437 3.604 -25.689 1.00 68.00 212 PHE A O 1
ATOM 1726 N N . HIS A 1 213 ? 8.391 4.493 -25.787 1.00 67.00 213 HIS A N 1
ATOM 1727 C CA . HIS A 1 213 ? 8.675 5.332 -26.959 1.00 67.00 213 HIS A CA 1
ATOM 1728 C C . HIS A 1 213 ? 9.821 6.337 -26.765 1.00 67.00 213 HIS A C 1
ATOM 1730 O O . HIS A 1 213 ? 10.413 6.770 -27.750 1.00 67.00 213 HIS A O 1
ATOM 1736 N N . ASN A 1 214 ? 10.149 6.688 -25.519 1.00 63.84 214 ASN A N 1
ATOM 1737 C CA . ASN A 1 214 ? 11.110 7.750 -25.204 1.00 63.84 214 ASN A CA 1
ATOM 1738 C C . ASN A 1 214 ? 12.458 7.243 -24.673 1.00 63.84 214 ASN A C 1
ATOM 1740 O O . ASN A 1 214 ? 13.313 8.058 -24.333 1.00 63.84 214 ASN A O 1
ATOM 1744 N N . TYR A 1 215 ? 12.660 5.927 -24.582 1.00 64.19 215 TYR A N 1
ATOM 1745 C CA . TYR A 1 215 ? 13.864 5.345 -23.992 1.00 64.19 215 TYR A CA 1
ATOM 1746 C C . TYR A 1 215 ? 14.438 4.269 -24.902 1.00 64.19 215 TYR A C 1
ATOM 1748 O O . TYR A 1 215 ? 13.728 3.359 -25.331 1.00 64.19 215 TYR A O 1
ATOM 1756 N N . GLN A 1 216 ? 15.742 4.340 -25.178 1.00 67.94 216 GLN A N 1
ATOM 1757 C CA . GLN A 1 216 ? 16.402 3.225 -25.841 1.00 67.94 216 GLN A CA 1
ATOM 1758 C C . GLN A 1 216 ? 16.442 2.036 -24.879 1.00 67.94 216 GLN A C 1
ATOM 1760 O O . GLN A 1 216 ? 16.830 2.170 -23.718 1.00 67.94 216 GLN A O 1
ATOM 1765 N N . LEU A 1 217 ? 16.066 0.851 -25.370 1.00 66.69 217 LEU A N 1
ATOM 1766 C CA . LEU A 1 217 ? 16.099 -0.394 -24.591 1.00 66.69 217 LEU A CA 1
ATOM 1767 C C . LEU A 1 217 ? 17.474 -0.645 -23.947 1.00 66.69 217 LEU A C 1
ATOM 1769 O O . LEU A 1 217 ? 17.550 -1.224 -22.867 1.00 66.69 217 LEU A O 1
ATOM 1773 N N . TYR A 1 218 ? 18.550 -0.183 -24.590 1.00 68.75 218 TYR A N 1
ATOM 1774 C CA . TYR A 1 218 ? 19.913 -0.259 -24.069 1.00 68.75 218 TYR A CA 1
ATOM 1775 C C . TYR A 1 218 ? 20.121 0.581 -22.797 1.00 68.75 218 TYR A C 1
ATOM 1777 O O . TYR A 1 218 ? 20.674 0.080 -21.814 1.00 68.75 218 TYR A O 1
ATOM 1785 N N . ASP A 1 219 ? 19.629 1.822 -22.777 1.00 70.31 219 ASP A N 1
ATOM 1786 C CA . ASP A 1 219 ? 19.719 2.700 -21.605 1.00 70.31 219 ASP A CA 1
ATOM 1787 C C . ASP A 1 219 ? 18.901 2.129 -20.449 1.00 70.31 219 ASP A C 1
ATOM 1789 O O . ASP A 1 219 ? 19.358 2.110 -19.309 1.00 70.31 219 ASP A O 1
ATOM 1793 N N . PHE A 1 220 ? 17.721 1.583 -20.754 1.00 71.31 220 PHE A N 1
ATOM 1794 C CA . PHE A 1 220 ? 16.881 0.914 -19.767 1.00 71.31 220 PHE A CA 1
ATOM 1795 C C . PHE A 1 220 ? 17.544 -0.348 -19.199 1.00 71.31 220 PHE A C 1
ATOM 1797 O O . PHE A 1 220 ? 17.564 -0.539 -17.986 1.00 71.31 220 PHE A O 1
ATOM 1804 N N . SER A 1 221 ? 18.150 -1.183 -20.048 1.00 72.94 221 SER A N 1
ATOM 1805 C CA . SER A 1 221 ? 18.892 -2.365 -19.595 1.00 72.94 221 SER A CA 1
ATOM 1806 C C . SER A 1 221 ? 20.073 -1.985 -18.704 1.00 72.94 221 SER A C 1
ATOM 1808 O O . SER A 1 221 ? 20.291 -2.618 -17.676 1.00 72.94 221 SER A O 1
ATOM 1810 N N . THR A 1 222 ? 20.828 -0.950 -19.076 1.00 73.19 222 THR A N 1
ATOM 1811 C CA . THR A 1 222 ? 21.960 -0.451 -18.280 1.00 73.19 222 THR A CA 1
ATOM 1812 C C . THR A 1 222 ? 21.482 0.100 -16.939 1.00 73.19 222 THR A C 1
ATOM 1814 O O . THR A 1 222 ? 22.076 -0.165 -15.898 1.00 73.19 222 THR A O 1
ATOM 1817 N N . ALA A 1 223 ? 20.369 0.827 -16.952 1.00 69.94 223 ALA A N 1
ATOM 1818 C CA . ALA A 1 223 ? 19.725 1.373 -15.772 1.00 69.94 223 ALA A CA 1
ATOM 1819 C C . ALA A 1 223 ? 19.263 0.275 -14.797 1.00 69.94 223 ALA A C 1
ATOM 1821 O O . ALA A 1 223 ? 19.507 0.399 -13.600 1.00 69.94 223 ALA A O 1
ATOM 1822 N N . LEU A 1 224 ? 18.673 -0.817 -15.293 1.00 73.19 224 LEU A N 1
ATOM 1823 C CA . LEU A 1 224 ? 18.318 -1.974 -14.464 1.00 73.19 224 LEU A CA 1
ATOM 1824 C C . LEU A 1 224 ? 19.557 -2.648 -13.859 1.00 73.19 224 LEU A C 1
ATOM 1826 O O . LEU A 1 224 ? 19.590 -2.870 -12.654 1.00 73.19 224 LEU A O 1
ATOM 1830 N N . THR A 1 225 ? 20.611 -2.877 -14.647 1.00 75.00 225 THR A N 1
ATOM 1831 C CA . THR A 1 225 ? 21.871 -3.439 -14.128 1.00 75.00 225 THR A CA 1
ATOM 1832 C C . THR A 1 225 ? 22.474 -2.559 -13.030 1.00 75.00 225 THR A C 1
ATOM 1834 O O . THR A 1 225 ? 22.908 -3.057 -11.992 1.00 75.00 225 THR A O 1
ATOM 1837 N N . ASN A 1 226 ? 22.478 -1.239 -13.233 1.00 72.19 226 ASN A N 1
ATOM 1838 C CA . ASN A 1 226 ? 22.955 -0.291 -12.229 1.00 72.19 226 ASN A CA 1
ATOM 1839 C C . ASN A 1 226 ? 22.065 -0.316 -10.984 1.00 72.19 226 ASN A C 1
ATOM 1841 O O . ASN A 1 226 ? 22.584 -0.288 -9.872 1.00 72.19 226 ASN A O 1
ATOM 1845 N N . PHE A 1 227 ? 20.742 -0.392 -11.153 1.00 71.94 227 PHE A N 1
ATOM 1846 C CA . PHE A 1 227 ? 19.804 -0.525 -10.042 1.00 71.94 227 PHE A CA 1
ATOM 1847 C C . PHE A 1 227 ? 20.141 -1.743 -9.182 1.00 71.94 227 PHE A C 1
ATOM 1849 O O . PHE A 1 227 ? 20.299 -1.588 -7.974 1.00 71.94 227 PHE A O 1
ATOM 1856 N N . ASP A 1 228 ? 20.340 -2.910 -9.796 1.00 71.31 228 ASP A N 1
ATOM 1857 C CA . ASP A 1 228 ? 20.675 -4.144 -9.083 1.00 71.31 228 ASP A CA 1
ATOM 1858 C C . ASP A 1 228 ? 22.014 -4.025 -8.342 1.00 71.31 228 ASP A C 1
ATOM 1860 O O . ASP A 1 228 ? 22.136 -4.433 -7.186 1.00 71.31 228 ASP A O 1
ATOM 1864 N N . GLN A 1 229 ? 23.026 -3.418 -8.967 1.00 72.56 229 GLN A N 1
ATOM 1865 C CA . GLN A 1 229 ? 24.315 -3.169 -8.316 1.00 72.56 229 GLN A CA 1
ATOM 1866 C C . GLN A 1 229 ? 24.175 -2.236 -7.108 1.00 72.56 229 GLN A C 1
ATOM 1868 O O . GLN A 1 229 ? 24.660 -2.560 -6.024 1.00 72.56 229 GLN A O 1
ATOM 1873 N N . TYR A 1 230 ? 23.490 -1.101 -7.264 1.00 71.00 230 TYR A N 1
ATOM 1874 C CA . TYR A 1 230 ? 23.296 -0.147 -6.171 1.00 71.00 230 TYR A CA 1
ATOM 1875 C C . TYR A 1 230 ? 22.457 -0.731 -5.037 1.00 71.00 230 TYR A C 1
ATOM 1877 O O . TYR A 1 230 ? 22.792 -0.526 -3.870 1.00 71.00 230 TYR A O 1
ATOM 1885 N N . PHE A 1 231 ? 21.405 -1.477 -5.365 1.00 70.00 231 PHE A N 1
ATOM 1886 C CA . PHE A 1 231 ? 20.557 -2.131 -4.377 1.00 70.00 231 PHE A CA 1
ATOM 1887 C C . PHE A 1 231 ? 21.356 -3.150 -3.556 1.00 70.00 231 PHE A C 1
ATOM 1889 O O . PHE A 1 231 ? 21.269 -3.170 -2.332 1.00 70.00 231 PHE A O 1
ATOM 1896 N N . ASN A 1 232 ? 22.230 -3.924 -4.207 1.00 69.81 232 ASN A N 1
ATOM 1897 C CA . ASN A 1 232 ? 23.111 -4.867 -3.519 1.00 69.81 232 ASN A CA 1
ATOM 1898 C C . ASN A 1 232 ? 24.145 -4.184 -2.608 1.00 69.81 232 ASN A C 1
ATOM 1900 O O . ASN A 1 232 ? 24.482 -4.732 -1.560 1.00 69.81 232 ASN A O 1
ATOM 1904 N N . ILE A 1 233 ? 24.631 -2.991 -2.969 1.00 72.56 233 ILE A N 1
ATOM 1905 C CA . ILE A 1 233 ? 25.580 -2.221 -2.145 1.00 72.56 233 ILE A CA 1
ATOM 1906 C C . ILE A 1 233 ? 24.888 -1.598 -0.926 1.00 72.56 233 ILE A C 1
ATOM 1908 O O . ILE A 1 233 ? 25.478 -1.538 0.151 1.00 72.56 233 ILE A O 1
ATOM 1912 N N . GLN A 1 234 ? 23.653 -1.116 -1.082 1.00 68.94 234 GLN A N 1
ATOM 1913 C CA . GLN A 1 234 ? 22.916 -0.418 -0.021 1.00 68.94 234 GLN A CA 1
ATOM 1914 C C . GLN A 1 234 ? 22.051 -1.334 0.844 1.00 68.94 234 GLN A C 1
ATOM 1916 O O . GLN A 1 234 ? 21.307 -0.834 1.685 1.00 68.94 234 GLN A O 1
ATOM 1921 N N . LYS A 1 235 ? 22.179 -2.648 0.660 1.00 72.69 235 LYS A N 1
ATOM 1922 C CA . LYS A 1 235 ? 21.319 -3.650 1.271 1.00 72.69 235 LYS A CA 1
ATOM 1923 C C . LYS A 1 235 ? 21.255 -3.507 2.790 1.00 72.69 235 LYS A C 1
ATOM 1925 O O . LYS A 1 235 ? 22.238 -3.720 3.505 1.00 72.69 235 LYS A O 1
ATOM 1930 N N . ARG A 1 236 ? 20.074 -3.175 3.295 1.00 80.06 236 ARG A N 1
ATOM 1931 C CA . ARG A 1 236 ? 19.764 -3.094 4.720 1.00 80.06 236 ARG A CA 1
ATOM 1932 C C . ARG A 1 236 ? 19.241 -4.434 5.206 1.00 80.06 236 ARG A C 1
ATOM 1934 O O . ARG A 1 236 ? 18.591 -5.194 4.496 1.00 80.06 236 ARG A O 1
ATOM 1941 N N . THR A 1 237 ? 19.508 -4.724 6.475 1.00 82.62 237 THR A N 1
ATOM 1942 C CA . THR A 1 237 ? 18.825 -5.822 7.161 1.00 82.62 237 THR A CA 1
ATOM 1943 C C . THR A 1 237 ? 17.409 -5.373 7.511 1.00 82.62 237 THR A C 1
ATOM 1945 O O . THR A 1 237 ? 17.236 -4.470 8.340 1.00 82.62 237 THR A O 1
ATOM 1948 N N . CYS A 1 238 ? 16.420 -6.002 6.882 1.00 85.12 238 CYS A N 1
ATOM 1949 C CA . CYS A 1 238 ? 15.008 -5.859 7.219 1.00 85.12 238 CYS A CA 1
ATOM 1950 C C . CYS A 1 238 ? 14.658 -6.787 8.392 1.00 85.12 238 CYS A C 1
ATOM 1952 O O . CYS A 1 238 ? 15.130 -7.923 8.446 1.00 85.12 238 CYS A O 1
ATOM 1954 N N . LEU A 1 239 ? 13.892 -6.282 9.357 1.00 87.62 239 LEU A N 1
ATOM 1955 C CA . LEU A 1 239 ? 13.602 -6.932 10.634 1.00 87.62 239 LEU A CA 1
ATOM 1956 C C . LEU A 1 239 ? 12.109 -7.244 10.723 1.00 87.62 239 LEU A C 1
ATOM 1958 O O . LEU A 1 239 ? 11.315 -6.394 11.118 1.00 87.62 239 LEU A O 1
ATOM 1962 N N . TYR A 1 240 ? 11.732 -8.473 10.385 1.00 88.81 240 TYR A N 1
ATOM 1963 C CA . TYR A 1 240 ? 10.337 -8.911 10.365 1.00 88.81 240 TYR A CA 1
ATOM 1964 C C . TYR A 1 240 ? 9.987 -9.734 11.606 1.00 88.81 240 TYR A C 1
ATOM 1966 O O . TYR A 1 240 ? 9.542 -10.873 11.508 1.00 88.81 240 TYR A O 1
ATOM 1974 N N . ASN A 1 241 ? 10.166 -9.143 12.789 1.00 85.44 241 ASN A N 1
ATOM 1975 C CA . ASN A 1 241 ? 10.066 -9.844 14.081 1.00 85.44 241 ASN A CA 1
ATOM 1976 C C . ASN A 1 241 ? 8.703 -10.515 14.352 1.00 85.44 241 ASN A C 1
ATOM 1978 O O . ASN A 1 241 ? 8.582 -11.302 15.284 1.00 85.44 241 ASN A O 1
ATOM 1982 N N . ASN A 1 242 ? 7.660 -10.136 13.609 1.00 89.56 242 ASN A N 1
ATOM 1983 C CA . ASN A 1 242 ? 6.289 -10.606 13.804 1.00 89.56 242 ASN A CA 1
ATOM 1984 C C . ASN A 1 242 ? 5.778 -11.472 12.643 1.00 89.56 242 ASN A C 1
ATOM 1986 O O . ASN A 1 242 ? 4.626 -11.895 12.678 1.00 89.56 242 ASN A O 1
ATOM 1990 N N . LEU A 1 243 ? 6.578 -11.678 11.596 1.00 90.69 243 LEU A N 1
ATOM 1991 C CA . LEU A 1 243 ? 6.115 -12.296 10.359 1.00 90.69 243 LEU A CA 1
ATOM 1992 C C . LEU A 1 243 ? 5.950 -13.804 10.537 1.00 90.69 243 LEU A C 1
ATOM 1994 O O . LEU A 1 243 ? 6.916 -14.524 10.760 1.00 90.69 243 LEU A O 1
ATOM 1998 N N . ASP A 1 244 ? 4.711 -14.260 10.402 1.00 88.69 244 ASP A N 1
ATOM 1999 C CA . ASP A 1 244 ? 4.330 -15.671 10.482 1.00 88.69 244 ASP A CA 1
ATOM 2000 C C . ASP A 1 244 ? 4.115 -16.258 9.080 1.00 88.69 244 ASP A C 1
ATOM 2002 O O . ASP A 1 244 ? 4.535 -17.372 8.775 1.00 88.69 244 ASP A O 1
ATOM 2006 N N . VAL A 1 245 ? 3.516 -15.472 8.178 1.00 86.75 245 VAL A N 1
ATOM 2007 C CA . VAL A 1 245 ? 3.209 -15.908 6.810 1.00 86.75 245 VAL A CA 1
ATOM 2008 C C . VAL A 1 245 ? 3.850 -14.980 5.791 1.00 86.75 245 VAL A C 1
ATOM 2010 O O . VAL A 1 245 ? 3.524 -13.794 5.721 1.00 86.75 245 VAL A O 1
ATOM 2013 N N . PHE A 1 246 ? 4.696 -15.549 4.937 1.00 88.81 246 PHE A N 1
ATOM 2014 C CA . PHE A 1 246 ? 5.266 -14.871 3.780 1.00 88.81 246 PHE A CA 1
ATOM 2015 C C . PHE A 1 246 ? 5.062 -15.718 2.525 1.00 88.81 246 PHE A C 1
ATOM 2017 O O . PHE A 1 246 ? 5.639 -16.794 2.386 1.00 88.81 246 PHE A O 1
ATOM 2024 N N . GLU A 1 247 ? 4.234 -15.230 1.607 1.00 86.25 247 GLU A N 1
ATOM 2025 C CA . GLU A 1 247 ? 3.940 -15.899 0.345 1.00 86.25 247 GLU A CA 1
ATOM 2026 C C . GLU A 1 247 ? 3.998 -14.896 -0.804 1.00 86.25 247 GLU A C 1
ATOM 2028 O O . GLU A 1 247 ? 3.298 -13.882 -0.804 1.00 86.25 247 GLU A O 1
ATOM 2033 N N . ILE A 1 248 ? 4.803 -15.197 -1.821 1.00 83.19 248 ILE A N 1
ATOM 2034 C CA . ILE A 1 248 ? 4.839 -14.439 -3.068 1.00 83.19 248 ILE A CA 1
ATOM 2035 C C . ILE A 1 248 ? 4.779 -15.427 -4.232 1.00 83.19 248 ILE A C 1
ATOM 2037 O O . ILE A 1 248 ? 5.656 -16.269 -4.399 1.00 83.19 248 ILE A O 1
ATOM 2041 N N . SER A 1 249 ? 3.750 -15.300 -5.061 1.00 80.94 249 SER A N 1
ATOM 2042 C CA . SER A 1 249 ? 3.627 -15.950 -6.357 1.00 80.94 249 SER A CA 1
ATOM 2043 C C . SER A 1 249 ? 3.236 -14.922 -7.416 1.00 80.94 249 SER A C 1
ATOM 2045 O O . SER A 1 249 ? 2.382 -14.050 -7.219 1.00 80.94 249 SER A O 1
ATOM 2047 N N . GLY A 1 250 ? 3.894 -15.002 -8.564 1.00 69.50 250 GLY A N 1
ATOM 2048 C CA . GLY A 1 250 ? 3.675 -14.067 -9.650 1.00 69.50 250 GLY A CA 1
ATOM 2049 C C . GLY A 1 250 ? 4.384 -14.483 -10.923 1.00 69.50 250 GLY A C 1
ATOM 2050 O O . GLY A 1 250 ? 5.243 -15.365 -10.934 1.00 69.50 250 GLY A O 1
ATOM 2051 N N . MET A 1 251 ? 4.001 -13.825 -12.003 1.00 60.50 251 MET A N 1
ATOM 2052 C CA . MET A 1 251 ? 4.647 -13.913 -13.296 1.00 60.50 251 MET A CA 1
ATOM 2053 C C . MET A 1 251 ? 5.112 -12.511 -13.648 1.00 60.50 251 MET A C 1
ATOM 2055 O O . MET A 1 251 ? 4.315 -11.587 -13.738 1.00 60.50 251 MET A O 1
ATOM 2059 N N . VAL A 1 252 ? 6.407 -12.330 -13.859 1.00 56.59 252 VAL A N 1
ATOM 2060 C CA . VAL A 1 252 ? 6.876 -11.107 -14.504 1.00 56.59 252 VAL A CA 1
ATOM 2061 C C . VAL A 1 252 ? 6.779 -11.371 -15.996 1.00 56.59 252 VAL A C 1
ATOM 2063 O O . VAL A 1 252 ? 7.593 -12.127 -16.531 1.00 56.59 252 VAL A O 1
ATOM 2066 N N . ASP A 1 253 ? 5.756 -10.826 -16.653 1.00 45.53 253 ASP A N 1
ATOM 2067 C CA . ASP A 1 253 ? 5.747 -10.826 -18.106 1.00 45.53 253 ASP A CA 1
ATOM 2068 C C . ASP A 1 253 ? 6.559 -9.640 -18.602 1.00 45.53 253 ASP A C 1
ATOM 2070 O O . ASP A 1 253 ? 6.266 -8.472 -18.362 1.00 45.53 253 ASP A O 1
ATOM 2074 N N . ILE A 1 254 ? 7.624 -9.974 -19.301 1.00 46.34 254 ILE A N 1
ATOM 2075 C CA . ILE A 1 254 ? 8.317 -9.031 -20.138 1.00 46.34 254 ILE A CA 1
ATOM 2076 C C . ILE A 1 254 ? 8.056 -9.656 -21.540 1.00 46.34 254 ILE A C 1
ATOM 2078 O O . ILE A 1 254 ? 8.501 -10.774 -21.792 1.00 46.34 254 ILE A O 1
ATOM 2082 N N . THR A 1 255 ? 7.293 -9.021 -22.458 1.00 34.44 255 THR A N 1
ATOM 2083 C CA . THR A 1 255 ? 7.016 -9.440 -23.889 1.00 34.44 255 THR A CA 1
ATOM 2084 C C . THR A 1 255 ? 7.664 -8.596 -25.024 1.00 34.44 255 THR A C 1
ATOM 2086 O O . THR A 1 255 ? 7.825 -7.411 -24.793 1.00 34.44 255 THR A O 1
ATOM 2089 N N . ARG A 1 256 ? 8.101 -9.202 -26.183 1.00 36.03 256 ARG A N 1
ATOM 2090 C CA . ARG A 1 256 ? 9.332 -8.863 -27.015 1.00 36.03 256 ARG A CA 1
ATOM 2091 C C . ARG A 1 256 ? 9.201 -7.690 -27.988 1.00 36.03 256 ARG A C 1
ATOM 2093 O O . ARG A 1 256 ? 9.625 -7.828 -29.124 1.00 36.03 256 ARG A O 1
ATOM 2100 N N . ASN A 1 257 ? 8.506 -6.600 -27.681 1.00 46.09 257 ASN A N 1
ATOM 2101 C CA . ASN A 1 257 ? 8.922 -5.405 -26.900 1.00 46.09 257 ASN A CA 1
ATOM 2102 C C . ASN A 1 257 ? 9.633 -5.559 -25.509 1.00 46.09 257 ASN A C 1
ATOM 2104 O O . ASN A 1 257 ? 9.509 -4.700 -24.642 1.00 46.09 257 ASN A O 1
ATOM 2108 N N . THR A 1 258 ? 10.410 -6.630 -25.287 1.00 39.16 258 THR A N 1
ATOM 2109 C CA . THR A 1 258 ? 10.810 -7.261 -24.004 1.00 39.16 258 THR A CA 1
ATOM 2110 C C . THR A 1 258 ? 12.269 -7.549 -23.955 1.00 39.16 258 THR A C 1
ATOM 2112 O O . THR A 1 258 ? 12.843 -8.117 -24.883 1.00 39.16 258 THR A O 1
ATOM 2115 N N . ILE A 1 259 ? 12.789 -7.362 -22.750 1.00 35.12 259 ILE A N 1
ATOM 2116 C CA . ILE A 1 259 ? 13.966 -8.044 -22.238 1.00 35.12 259 ILE A CA 1
ATOM 2117 C C . ILE A 1 259 ? 13.544 -9.156 -21.259 1.00 35.12 259 ILE A C 1
ATOM 2119 O O . ILE A 1 259 ? 12.996 -8.879 -20.206 1.00 35.12 259 ILE A O 1
ATOM 2123 N N . ASN A 1 260 ? 13.710 -10.399 -21.714 1.00 29.33 260 ASN A N 1
ATOM 2124 C CA . ASN A 1 260 ? 13.417 -11.715 -21.132 1.00 29.33 260 ASN A CA 1
ATOM 2125 C C . ASN A 1 260 ? 12.637 -11.790 -19.808 1.00 29.33 260 ASN A C 1
ATOM 2127 O O . ASN A 1 260 ? 13.132 -11.356 -18.783 1.00 29.33 260 ASN A O 1
ATOM 2131 N N . LYS A 1 261 ? 11.489 -12.482 -19.825 1.00 32.81 261 LYS A N 1
ATOM 2132 C CA . LYS A 1 261 ? 10.735 -13.004 -18.668 1.00 32.81 261 LYS A CA 1
ATOM 2133 C C . LYS A 1 261 ? 11.656 -13.416 -17.499 1.00 32.81 261 LYS A C 1
ATOM 2135 O O . LYS A 1 261 ? 12.198 -14.521 -17.499 1.00 32.81 261 LYS A O 1
ATOM 2140 N N . ILE A 1 262 ? 11.828 -12.537 -16.508 1.00 38.44 262 ILE A N 1
ATOM 2141 C CA . ILE A 1 262 ? 12.538 -12.849 -15.260 1.00 38.44 262 ILE A CA 1
ATOM 2142 C C . ILE A 1 262 ? 11.495 -13.324 -14.259 1.00 38.44 262 ILE A C 1
ATOM 2144 O O . ILE A 1 262 ? 10.847 -12.521 -13.599 1.00 38.44 262 ILE A O 1
ATOM 2148 N N . VAL A 1 263 ? 11.301 -14.635 -14.139 1.00 33.84 263 VAL A N 1
ATOM 2149 C CA . VAL A 1 263 ? 10.515 -15.171 -13.024 1.00 33.84 263 VAL A CA 1
ATOM 2150 C C . VAL A 1 263 ? 11.350 -14.996 -11.757 1.00 33.84 263 VAL A C 1
ATOM 2152 O O . VAL A 1 263 ? 12.227 -15.805 -11.471 1.00 33.84 263 VAL A O 1
ATOM 2155 N N . TYR A 1 264 ? 11.098 -13.920 -11.012 1.00 38.12 264 TYR A N 1
ATOM 2156 C CA . TYR A 1 264 ? 11.564 -13.809 -9.636 1.00 38.12 264 TYR A CA 1
ATOM 2157 C C . TYR A 1 264 ? 10.704 -14.732 -8.776 1.00 38.12 264 TYR A C 1
ATOM 2159 O O . TYR A 1 264 ? 9.596 -14.384 -8.371 1.00 38.12 264 TYR A O 1
ATOM 2167 N N . THR A 1 265 ? 11.214 -15.921 -8.483 1.00 34.66 265 THR A N 1
ATOM 2168 C CA . THR A 1 265 ? 10.955 -16.522 -7.177 1.00 34.66 265 THR A CA 1
ATOM 2169 C C . THR A 1 265 ? 11.832 -15.774 -6.187 1.00 34.66 265 THR A C 1
ATOM 2171 O O . THR A 1 265 ? 12.999 -16.121 -6.024 1.00 34.66 265 THR A O 1
ATOM 2174 N N . ASP A 1 266 ? 11.290 -14.720 -5.574 1.00 38.44 266 ASP A N 1
ATOM 2175 C CA . ASP A 1 266 ? 11.870 -14.135 -4.363 1.00 38.44 266 ASP A CA 1
ATOM 2176 C C . ASP A 1 266 ? 11.758 -15.198 -3.261 1.00 38.44 266 ASP A C 1
ATOM 2178 O O . ASP A 1 266 ? 10.801 -15.250 -2.488 1.00 38.44 266 ASP A O 1
ATOM 2182 N N . VAL A 1 267 ? 12.722 -16.117 -3.228 1.00 38.56 267 VAL A N 1
ATOM 2183 C CA . VAL A 1 267 ? 13.043 -16.816 -1.992 1.00 38.56 267 VAL A CA 1
ATOM 2184 C C . VAL A 1 267 ? 13.761 -15.767 -1.176 1.00 38.56 267 VAL A C 1
ATOM 2186 O O . VAL A 1 267 ? 14.773 -15.222 -1.604 1.00 38.56 267 VAL A O 1
ATOM 2189 N N . ALA A 1 268 ? 13.172 -15.391 -0.054 1.00 45.34 268 ALA A N 1
ATOM 2190 C CA . ALA A 1 268 ? 13.623 -14.258 0.716 1.00 45.34 268 ALA A CA 1
ATOM 2191 C C . ALA A 1 268 ? 14.957 -14.576 1.417 1.00 45.34 268 ALA A C 1
ATOM 2193 O O . ALA A 1 268 ? 15.009 -14.873 2.606 1.00 45.34 268 ALA A O 1
ATOM 2194 N N . GLU A 1 269 ? 16.058 -14.508 0.667 1.00 38.81 269 GLU A N 1
ATOM 2195 C CA . GLU A 1 269 ? 17.412 -14.907 1.076 1.00 38.81 269 GLU A CA 1
ATOM 2196 C C . GLU A 1 269 ? 17.977 -14.063 2.235 1.00 38.81 269 GLU A C 1
ATOM 2198 O O . GLU A 1 269 ? 19.102 -14.273 2.673 1.00 38.81 269 GLU A O 1
ATOM 2203 N N . ASN A 1 270 ? 17.214 -13.086 2.741 1.00 41.50 270 ASN A N 1
ATOM 2204 C CA . ASN A 1 270 ? 17.639 -12.148 3.782 1.00 41.50 270 ASN A CA 1
ATOM 2205 C C . ASN A 1 270 ? 16.575 -11.910 4.859 1.00 41.50 270 ASN A C 1
ATOM 2207 O O . ASN A 1 270 ? 16.699 -10.957 5.628 1.00 41.50 270 ASN A O 1
ATOM 2211 N N . LEU A 1 271 ? 15.543 -12.758 4.932 1.00 45.75 271 LEU A N 1
ATOM 2212 C CA . LEU A 1 271 ? 14.646 -12.751 6.083 1.00 45.75 271 LEU A CA 1
ATOM 2213 C C . LEU A 1 271 ? 15.400 -13.298 7.294 1.00 45.75 271 LEU A C 1
ATOM 2215 O O . LEU A 1 271 ? 15.678 -14.492 7.386 1.00 45.75 271 LEU A O 1
ATOM 2219 N N . LYS A 1 272 ? 15.719 -12.412 8.237 1.00 50.75 272 LYS A N 1
ATOM 2220 C CA . LYS A 1 272 ? 15.867 -12.824 9.630 1.00 50.75 272 LYS A CA 1
ATOM 2221 C C . LYS A 1 272 ? 14.474 -12.789 10.245 1.00 50.75 272 LYS A C 1
ATOM 2223 O O . LYS A 1 272 ? 13.945 -11.702 10.482 1.00 50.75 272 LYS A O 1
ATOM 2228 N N . ILE A 1 273 ? 13.899 -13.979 10.393 1.00 49.44 273 ILE A N 1
ATOM 2229 C CA . ILE A 1 273 ? 12.734 -14.247 11.240 1.00 49.44 273 ILE A CA 1
ATOM 2230 C C . ILE A 1 273 ? 13.244 -14.397 12.673 1.00 49.44 273 ILE A C 1
ATOM 2232 O O . ILE A 1 273 ? 14.278 -15.089 12.843 1.00 49.44 273 ILE A O 1
#

Solvent-accessible surface area (backbone atoms only — not comparable to full-atom values): 14940 Å² total; per-residue (Å²): 133,88,83,91,88,89,82,90,85,80,78,74,72,69,64,58,63,60,53,56,58,53,54,54,59,52,51,55,52,50,52,53,51,53,52,52,51,52,53,50,51,54,51,51,53,33,50,52,52,49,52,53,51,50,57,56,44,56,70,39,64,62,53,52,74,38,32,51,75,45,76,80,51,85,44,33,33,40,34,44,29,56,30,55,43,94,38,66,55,47,51,68,62,50,36,64,47,44,73,75,49,68,89,78,41,36,32,36,41,37,39,40,27,57,71,9,40,34,38,52,31,41,48,66,73,30,56,46,33,30,34,40,38,42,31,46,29,34,33,32,56,39,54,73,39,32,78,39,76,64,56,67,72,45,50,70,45,32,32,35,41,39,37,34,45,30,36,38,42,40,45,50,66,54,56,59,70,52,46,60,45,100,92,47,66,66,37,66,35,49,76,52,36,55,37,58,16,32,32,40,40,34,34,56,30,33,41,46,78,42,73,67,91,84,52,58,69,66,60,53,52,51,46,51,54,48,36,55,54,49,51,66,73,66,63,71,88,47,63,29,85,54,51,78,42,82,45,79,44,54,47,40,58,41,59,90,98,43,75,71,58,58,70,71,76,78,68,70,92,65,70,53,111

Mean predicted aligned error: 11.24 Å